Protein AF-A0A6H1ZF20-F1 (afdb_monomer_lite)

pLDDT: mean 79.73, std 20.28, range [33.59, 98.5]

Organism: NCBI:txid1070528

Sequence (292 aa):
MIADDILDLEKLKPWLDKNGKFNGCERGLSILAKTTKSGNTQMRVGDAIDDYGIAPEWIYPNPDPNRNATWEEYHSISQAKLNEVKDWGKKWLEYFSTRYERLPDSKAETLEYHLRQAPLWWATACCPGWGYSQIIPACSQPPVHATTGYGERAKEYRNDLDHYQPFEKKLAWNYPIYYPYKIVVYPNQSILKKKLIKEKNMLQRKEGTDEVFLTLGEKLYWIKDQEDFNLLKQSQPIQGVQWENVNKVAEIEGFYDGRIIGKPDFKISELLTMIFAKMAGKLMGIKEREIK

Foldseek 3Di:
DVCPVQDPCVLVVLQADPVRDGAFQPLLLCVQLVADPQGHDPVSSLVSCQVQNTAHCVLPHDPDPVDDDDPCRSNDDDPVSSVVRSVRRVSRVQWKHKDKDWFPDDDLVSCQVVLVPAKKKWFFDCAPCNAPDQEGEADDDDGRAIWIFNHADPQAWTWIAHPDPVRTYTYGSPHDIHGIMDMDMDTDVVSVQVVQQVVQQAWEDAPPDPWIWGGGRQEIETAPDDPDPVVVQVPDDDPPHHPVRYHYDNDDDHDHPPDHDDPPPDPVVVVVVVVVVVVVCVVVVDDDDDDD

Radius of gyration: 27.37 Å; chains: 1; bounding box: 59×43×75 Å

Secondary structure (DSSP, 8-state):
--HHHHS-GGGGGGGB-TTS-B-B-HHHHHHHTT-BTTB--HHHHHHHHHHH---BGGGS--S-TTS---HHHHH---HHHHHHHHHHHHHHHHHEEEEEEE-S---HHHHHHHHTTS-EEEEE---TTTTT-SSBPP-SPPP-EEEEEEEEETTTEEEEE-SSSSSEEEEETT--EEEEEEEEEEE-HHHHHHHHHHHHSEEEEETTS--EEEEETTEEEEE---S-HHHHHHS--STT--GGGPEEESS--S-EEEEEE-S----HHHHHHHHHHHHHHHHTT-------

Structure (mmCIF, N/CA/C/O backbone):
data_AF-A0A6H1ZF20-F1
#
_entry.id   AF-A0A6H1ZF20-F1
#
loop_
_atom_site.group_PDB
_atom_site.id
_atom_site.type_symbol
_atom_site.label_atom_id
_atom_site.label_alt_id
_atom_site.label_comp_id
_atom_site.label_asym_id
_atom_site.label_entity_id
_atom_site.label_seq_id
_atom_site.pdbx_PDB_ins_code
_atom_site.Cartn_x
_atom_site.Cartn_y
_atom_site.Cartn_z
_atom_site.occupancy
_atom_site.B_iso_or_equiv
_atom_site.auth_seq_id
_atom_site.auth_comp_id
_atom_site.auth_asym_id
_atom_site.auth_atom_id
_atom_site.pdbx_PDB_model_num
ATOM 1 N N . MET A 1 1 ? -18.781 -7.705 4.542 1.00 39.84 1 MET A N 1
ATOM 2 C CA . MET A 1 1 ? -19.968 -7.393 5.364 1.00 39.84 1 MET A CA 1
ATOM 3 C C . MET A 1 1 ? -19.687 -7.260 6.871 1.00 39.84 1 MET A C 1
ATOM 5 O O . MET A 1 1 ? -20.621 -7.005 7.601 1.00 39.84 1 MET A O 1
ATOM 9 N N . ILE A 1 2 ? -18.435 -7.387 7.352 1.00 40.50 2 ILE A N 1
ATOM 10 C CA . ILE A 1 2 ? -18.037 -7.017 8.736 1.00 40.50 2 ILE A CA 1
ATOM 11 C C . ILE A 1 2 ? -17.329 -5.641 8.762 1.00 40.50 2 ILE A C 1
ATOM 13 O O . ILE A 1 2 ? -17.195 -5.018 9.806 1.00 40.50 2 ILE A O 1
ATOM 17 N N . ALA A 1 3 ? -16.872 -5.145 7.606 1.00 48.06 3 ALA A N 1
ATOM 18 C CA . ALA A 1 3 ? -16.094 -3.912 7.515 1.00 48.06 3 ALA A CA 1
ATOM 19 C C . ALA A 1 3 ? -16.945 -2.642 7.674 1.00 48.06 3 ALA A C 1
ATOM 21 O O . ALA A 1 3 ? -16.510 -1.749 8.390 1.00 48.06 3 ALA A O 1
ATOM 22 N N . ASP A 1 4 ? -18.140 -2.580 7.078 1.00 48.97 4 ASP A N 1
ATOM 23 C CA . ASP A 1 4 ? -18.944 -1.345 7.034 1.00 48.97 4 ASP A CA 1
ATOM 24 C C . ASP A 1 4 ? -19.491 -0.947 8.410 1.00 48.97 4 ASP A C 1
ATOM 26 O O . ASP A 1 4 ? -19.496 0.228 8.763 1.00 48.97 4 ASP A O 1
ATOM 30 N N . ASP A 1 5 ? -19.853 -1.931 9.237 1.00 53.66 5 ASP A N 1
ATOM 31 C CA . ASP A 1 5 ? -20.295 -1.666 10.607 1.00 53.66 5 ASP A CA 1
ATOM 32 C C . ASP A 1 5 ? -19.132 -1.330 11.537 1.00 53.66 5 ASP A C 1
ATOM 34 O O . ASP A 1 5 ? -19.345 -0.744 12.588 1.00 53.66 5 ASP A O 1
ATOM 38 N N . ILE A 1 6 ? -17.891 -1.684 11.202 1.00 58.59 6 ILE A N 1
ATOM 39 C CA . ILE A 1 6 ? -16.736 -1.525 12.095 1.00 58.59 6 ILE A CA 1
ATOM 40 C C . ILE A 1 6 ? -15.929 -0.270 11.764 1.00 58.59 6 ILE A C 1
ATOM 42 O O . ILE A 1 6 ? -15.506 0.454 12.673 1.00 58.59 6 ILE A O 1
ATOM 46 N N . LEU A 1 7 ? -15.708 -0.022 10.478 1.00 66.00 7 LEU A N 1
ATOM 47 C CA . LEU A 1 7 ? -15.018 1.147 9.971 1.00 66.00 7 LEU A CA 1
ATOM 48 C C . LEU A 1 7 ? -16.056 2.214 9.675 1.00 66.00 7 LEU A C 1
ATOM 50 O O . LEU A 1 7 ? -16.827 2.107 8.733 1.00 66.00 7 LEU A O 1
ATOM 54 N N . ASP A 1 8 ? -16.033 3.268 10.479 1.00 73.81 8 ASP A N 1
ATOM 55 C CA . ASP A 1 8 ? -16.751 4.494 10.169 1.00 73.81 8 ASP A CA 1
ATOM 56 C C . ASP A 1 8 ? -16.185 5.075 8.860 1.00 73.81 8 ASP A C 1
ATOM 58 O O . ASP A 1 8 ? -15.159 5.760 8.868 1.00 73.81 8 ASP A O 1
ATOM 62 N N . LEU A 1 9 ? -16.809 4.727 7.727 1.00 74.50 9 LEU A N 1
ATOM 63 C CA . LEU A 1 9 ? -16.369 5.104 6.379 1.00 74.50 9 LEU A CA 1
ATOM 64 C C . LEU A 1 9 ? -16.304 6.629 6.203 1.00 74.50 9 LEU A C 1
ATOM 66 O O . LEU A 1 9 ? -15.537 7.122 5.377 1.00 74.50 9 LEU A O 1
ATOM 70 N N . GLU A 1 10 ? -17.022 7.399 7.025 1.00 83.06 10 GLU A N 1
ATOM 71 C CA . GLU A 1 10 ? -16.896 8.858 7.070 1.00 83.06 10 GLU A CA 1
ATOM 72 C C . GLU A 1 10 ? -15.474 9.294 7.432 1.00 83.06 10 GLU A C 1
ATOM 74 O O . GLU A 1 10 ? -14.954 10.266 6.884 1.00 83.06 10 GLU A O 1
ATOM 79 N N . LYS A 1 11 ? -14.793 8.537 8.298 1.00 85.06 11 LYS A N 1
ATOM 80 C CA . LYS A 1 11 ? -13.404 8.812 8.687 1.00 85.06 11 LYS A CA 1
ATOM 81 C C . LYS A 1 11 ? -12.412 8.507 7.574 1.00 85.06 11 LYS A C 1
ATOM 83 O O . LYS A 1 11 ? -11.300 9.027 7.609 1.00 85.06 11 LYS A O 1
ATOM 88 N N . LEU A 1 12 ? -12.813 7.705 6.587 1.00 88.00 12 LEU A N 1
ATOM 89 C CA . LEU A 1 12 ? -12.025 7.433 5.390 1.00 88.00 12 LEU A CA 1
ATOM 90 C C . LEU A 1 12 ? -12.164 8.505 4.315 1.00 88.00 12 LEU A C 1
ATOM 92 O O . LEU A 1 12 ? -11.294 8.563 3.450 1.00 88.00 12 LEU A O 1
ATOM 96 N N . LYS A 1 13 ? -13.179 9.380 4.377 1.00 93.06 13 LYS A N 1
ATOM 97 C CA . LYS A 1 13 ? -13.406 10.434 3.370 1.00 93.06 13 LYS A CA 1
ATOM 98 C C . LYS A 1 13 ? -12.154 11.217 2.968 1.00 93.06 13 LYS A C 1
ATOM 100 O O . LYS A 1 13 ? -12.011 11.463 1.775 1.00 93.06 13 LYS A O 1
ATOM 105 N N . PRO A 1 14 ? -11.225 11.575 3.879 1.00 95.56 14 PRO A N 1
ATOM 106 C CA . PRO A 1 14 ? -10.010 12.272 3.476 1.00 95.56 14 PRO A CA 1
ATOM 107 C C . PRO A 1 14 ? -9.151 11.495 2.470 1.00 95.56 14 PRO A C 1
ATOM 109 O O . PRO A 1 14 ? -8.460 12.134 1.691 1.00 95.56 14 PRO A O 1
ATOM 112 N N . TRP A 1 15 ? -9.194 10.160 2.465 1.00 95.38 15 TRP A N 1
ATOM 113 C CA . TRP A 1 15 ? -8.438 9.282 1.560 1.00 95.38 15 TRP A CA 1
ATOM 114 C C . TRP A 1 15 ? -9.211 8.862 0.315 1.00 95.38 15 TRP A C 1
ATOM 116 O O . TRP A 1 15 ? -8.713 8.030 -0.438 1.00 95.38 15 TRP A O 1
ATOM 126 N N . LEU A 1 16 ? -10.418 9.379 0.097 1.00 94.00 16 LEU A N 1
ATOM 127 C CA . LEU A 1 16 ? -11.207 9.047 -1.081 1.00 94.00 16 LEU A CA 1
ATOM 128 C C . LEU A 1 16 ? -11.113 10.169 -2.120 1.00 94.00 16 LEU A C 1
ATOM 130 O O . LEU A 1 16 ? -11.142 11.354 -1.788 1.00 94.00 16 LEU A O 1
ATOM 134 N N . ASP A 1 17 ? -11.004 9.795 -3.391 1.00 92.56 17 ASP A N 1
ATOM 135 C CA . ASP A 1 17 ? -11.145 10.713 -4.511 1.00 92.56 17 ASP A CA 1
ATOM 136 C C . ASP A 1 17 ? -12.618 11.119 -4.714 1.00 92.56 17 ASP A C 1
ATOM 138 O O . ASP A 1 17 ? -13.539 10.650 -4.040 1.00 92.56 17 ASP A O 1
ATOM 142 N N . LYS A 1 18 ? -12.864 11.981 -5.706 1.00 92.25 18 LYS A N 1
ATOM 143 C CA . LYS A 1 18 ? -14.218 12.428 -6.076 1.00 92.25 18 LYS A CA 1
ATOM 144 C C . LYS A 1 18 ? -15.171 11.297 -6.498 1.00 92.25 18 LYS A C 1
ATOM 146 O O . LYS A 1 18 ? -16.370 11.534 -6.598 1.00 92.25 18 LYS A O 1
ATOM 151 N N . ASN A 1 19 ? -14.650 10.102 -6.776 1.00 92.81 19 ASN A N 1
ATOM 152 C CA . ASN A 1 19 ? -15.409 8.917 -7.167 1.00 92.81 19 ASN A CA 1
ATOM 153 C C . ASN A 1 19 ? -15.560 7.916 -6.007 1.00 92.81 19 ASN A C 1
ATOM 155 O O . ASN A 1 19 ? -16.022 6.798 -6.231 1.00 92.81 19 ASN A O 1
ATOM 159 N N . GLY A 1 20 ? -15.141 8.277 -4.789 1.00 91.12 20 GLY A N 1
ATOM 160 C CA . GLY A 1 20 ? -15.177 7.386 -3.631 1.00 91.12 20 GLY A CA 1
ATOM 161 C C . GLY A 1 20 ? -14.107 6.289 -3.654 1.00 91.12 20 GLY A C 1
ATOM 162 O O . GLY A 1 20 ? -14.228 5.315 -2.915 1.00 91.12 20 GLY A O 1
ATOM 163 N N . LYS A 1 21 ? -13.075 6.408 -4.498 1.00 90.81 21 LYS A N 1
ATOM 164 C CA . LYS A 1 21 ? -11.966 5.448 -4.578 1.00 90.81 21 LYS A CA 1
ATOM 165 C C . LYS A 1 21 ? -10.806 5.892 -3.702 1.00 90.81 21 LYS A C 1
ATOM 167 O O . LYS A 1 21 ? -10.518 7.079 -3.618 1.00 90.81 21 LYS A O 1
ATOM 172 N N . PHE A 1 22 ? -10.114 4.940 -3.086 1.00 92.06 22 PHE A N 1
ATOM 173 C CA . PHE A 1 22 ? -8.921 5.234 -2.296 1.00 92.06 22 PHE A CA 1
ATOM 174 C C . PHE A 1 22 ? -7.848 5.949 -3.133 1.00 92.06 22 PHE A C 1
ATOM 176 O O . PHE A 1 22 ? -7.548 5.521 -4.246 1.00 92.06 22 PHE A O 1
ATOM 183 N N . ASN A 1 23 ? -7.272 7.018 -2.582 1.00 94.31 23 ASN A N 1
ATOM 184 C CA . ASN A 1 23 ? -6.259 7.846 -3.222 1.00 94.31 23 ASN A CA 1
ATOM 185 C C . ASN A 1 23 ? -5.236 8.353 -2.186 1.00 94.31 23 ASN A C 1
ATOM 187 O O . ASN A 1 23 ? -5.443 9.362 -1.500 1.00 94.31 23 ASN A O 1
ATOM 191 N N . GLY A 1 24 ? -4.148 7.599 -2.034 1.00 95.88 24 GLY A N 1
ATOM 192 C CA . GLY A 1 24 ? -3.058 7.891 -1.104 1.00 95.88 24 GLY A CA 1
ATOM 193 C C . GLY A 1 24 ? -1.946 8.735 -1.733 1.00 95.88 24 GLY A C 1
ATOM 194 O O . GLY A 1 24 ? -1.723 8.683 -2.932 1.00 95.88 24 GLY A O 1
ATOM 195 N N . CYS A 1 25 ? -1.225 9.479 -0.897 1.00 96.69 25 CYS A N 1
ATOM 196 C CA . CYS A 1 25 ? -0.133 10.369 -1.279 1.00 96.69 25 CYS A CA 1
ATOM 197 C C . CYS A 1 25 ? 1.145 9.598 -1.625 1.00 96.69 25 CYS A C 1
ATOM 199 O O . CYS A 1 25 ? 1.992 9.338 -0.760 1.00 96.69 25 CYS A O 1
ATOM 201 N N . GLU A 1 26 ? 1.309 9.270 -2.904 1.00 94.38 26 GLU A N 1
ATOM 202 C CA . GLU A 1 26 ? 2.476 8.532 -3.402 1.00 94.38 26 GLU A CA 1
ATOM 203 C C . GLU A 1 26 ? 3.773 9.335 -3.250 1.00 94.38 26 GLU A C 1
ATOM 205 O O . GLU A 1 26 ? 4.813 8.790 -2.874 1.00 94.38 26 GLU A O 1
ATOM 210 N N . ARG A 1 27 ? 3.725 10.655 -3.470 1.00 95.38 27 ARG A N 1
ATOM 211 C CA . ARG A 1 27 ? 4.886 11.550 -3.321 1.00 95.38 27 ARG A CA 1
ATOM 212 C C . ARG A 1 27 ? 5.424 11.571 -1.902 1.00 95.38 27 ARG A C 1
ATOM 214 O O . ARG A 1 27 ? 6.622 11.394 -1.678 1.00 95.38 27 ARG A O 1
ATOM 221 N N . GLY A 1 28 ? 4.525 11.801 -0.947 1.00 97.25 28 GLY A N 1
ATOM 222 C CA . GLY A 1 28 ? 4.855 11.829 0.470 1.00 97.25 28 GLY A CA 1
ATOM 223 C C . GLY A 1 28 ? 5.474 10.505 0.899 1.00 97.25 28 GLY A C 1
ATOM 224 O O . GLY A 1 28 ? 6.532 10.496 1.530 1.00 97.25 28 GLY A O 1
ATOM 225 N N . LEU A 1 29 ? 4.871 9.392 0.471 1.00 97.19 29 LEU A N 1
ATOM 226 C CA . LEU A 1 29 ? 5.385 8.061 0.763 1.00 97.19 29 LEU A CA 1
ATOM 227 C C . LEU A 1 29 ? 6.752 7.798 0.113 1.00 97.19 29 LEU A C 1
ATOM 229 O O . LEU A 1 29 ? 7.639 7.281 0.785 1.00 97.19 29 LEU A O 1
ATOM 233 N N . SER A 1 30 ? 6.968 8.204 -1.142 1.00 96.75 30 SER A N 1
ATOM 234 C CA . SER A 1 30 ? 8.262 8.071 -1.832 1.00 96.75 30 SER A CA 1
ATOM 235 C C . SER A 1 30 ? 9.394 8.774 -1.072 1.00 96.75 30 SER A C 1
ATOM 237 O O . SER A 1 30 ? 10.475 8.211 -0.880 1.00 96.75 30 SER A O 1
ATOM 239 N N . ILE A 1 31 ? 9.131 9.986 -0.572 1.00 97.50 31 ILE A N 1
ATOM 240 C CA . ILE A 1 31 ? 10.092 10.757 0.227 1.00 97.50 31 ILE A CA 1
ATOM 241 C C . ILE A 1 31 ? 10.352 10.072 1.576 1.00 97.50 31 ILE A C 1
ATOM 243 O O . ILE A 1 31 ? 11.507 9.922 1.978 1.00 97.50 31 ILE A O 1
ATOM 247 N N . LEU A 1 32 ? 9.300 9.624 2.269 1.00 98.12 32 LEU A N 1
ATOM 248 C CA . LEU A 1 32 ? 9.412 8.930 3.559 1.00 98.12 32 LEU A CA 1
ATOM 249 C C . LEU A 1 32 ? 10.154 7.592 3.443 1.00 98.12 32 LEU A C 1
ATOM 251 O O . LEU A 1 32 ? 10.970 7.267 4.306 1.00 98.12 32 LEU A O 1
ATOM 255 N N . ALA A 1 33 ? 9.940 6.868 2.344 1.00 97.62 33 ALA A N 1
ATOM 256 C CA . ALA A 1 33 ? 10.651 5.640 2.002 1.00 97.62 33 ALA A CA 1
ATOM 257 C C . ALA A 1 33 ? 12.110 5.880 1.577 1.00 97.62 33 ALA A C 1
ATOM 259 O O . ALA A 1 33 ? 12.862 4.916 1.421 1.00 97.62 33 ALA A O 1
ATOM 260 N N . LYS A 1 34 ? 12.533 7.145 1.425 1.00 97.31 34 LYS A N 1
ATOM 261 C CA . LYS A 1 34 ? 13.874 7.558 0.976 1.00 97.31 34 LYS A CA 1
ATOM 262 C C . LYS A 1 34 ? 14.210 7.070 -0.435 1.00 97.31 34 LYS A C 1
ATOM 264 O O . LYS A 1 34 ? 15.342 6.670 -0.706 1.00 97.31 34 LYS A O 1
ATOM 269 N N . THR A 1 35 ? 13.228 7.094 -1.331 1.00 96.81 35 THR A N 1
ATOM 270 C CA . THR A 1 35 ? 13.435 6.752 -2.741 1.00 96.81 35 THR A CA 1
ATOM 271 C C . THR A 1 35 ? 14.444 7.703 -3.383 1.00 96.81 35 THR A C 1
ATOM 273 O O . THR A 1 35 ? 14.441 8.909 -3.133 1.00 96.81 35 THR A O 1
ATOM 276 N N . THR A 1 36 ? 15.327 7.153 -4.215 1.00 96.19 36 THR A N 1
ATOM 277 C CA . THR A 1 36 ? 16.378 7.903 -4.920 1.00 96.19 36 THR A CA 1
ATOM 278 C C . THR A 1 36 ? 16.155 7.863 -6.431 1.00 96.19 36 THR A C 1
ATOM 280 O O . THR A 1 36 ? 15.310 7.104 -6.906 1.00 96.19 36 THR A O 1
ATOM 283 N N . LYS A 1 37 ? 16.939 8.626 -7.209 1.00 94.88 37 LYS A N 1
ATOM 284 C CA . LYS A 1 37 ? 16.909 8.556 -8.686 1.00 94.88 37 LYS A CA 1
ATOM 285 C C . LYS A 1 37 ? 17.170 7.143 -9.222 1.00 94.88 37 LYS A C 1
ATOM 287 O O . LYS A 1 37 ? 16.725 6.822 -10.316 1.00 94.88 37 LYS A O 1
ATOM 292 N N . SER A 1 38 ? 17.859 6.306 -8.447 1.00 93.88 38 SER A N 1
ATOM 293 C CA . SER A 1 38 ? 18.124 4.898 -8.767 1.00 93.88 38 SER A CA 1
ATOM 294 C C . SER A 1 38 ? 17.006 3.950 -8.311 1.00 93.88 38 SER A C 1
ATOM 296 O O . SER A 1 38 ? 17.178 2.735 -8.357 1.00 93.88 38 SER A O 1
ATOM 298 N N . GLY A 1 39 ? 15.879 4.483 -7.836 1.00 92.62 39 GLY A N 1
ATOM 299 C CA . GLY A 1 39 ? 14.755 3.718 -7.313 1.00 92.62 39 GLY A CA 1
ATOM 300 C C . GLY A 1 39 ? 14.870 3.405 -5.820 1.00 92.62 39 GLY A C 1
ATOM 301 O O . GLY A 1 39 ? 15.583 4.074 -5.060 1.00 92.62 39 GLY A O 1
ATOM 302 N N . ASN A 1 40 ? 14.095 2.404 -5.402 1.00 94.62 40 ASN A N 1
ATOM 303 C CA . ASN A 1 40 ? 14.018 1.901 -4.035 1.00 94.62 40 ASN A CA 1
ATOM 304 C C . ASN A 1 40 ? 13.569 0.430 -4.034 1.00 94.62 40 ASN A C 1
ATOM 306 O O . ASN A 1 40 ? 13.157 -0.097 -5.067 1.00 94.62 40 ASN A O 1
ATOM 310 N N . THR A 1 41 ? 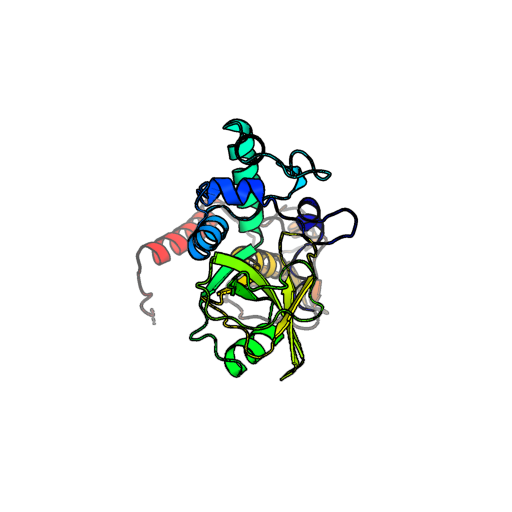13.624 -0.237 -2.882 1.00 93.81 41 THR A N 1
ATOM 311 C CA . THR A 1 41 ? 13.098 -1.601 -2.746 1.00 93.81 41 THR A CA 1
ATOM 312 C C . THR A 1 41 ? 11.644 -1.593 -2.294 1.00 93.81 41 THR A C 1
ATOM 314 O O . THR A 1 41 ? 11.200 -0.696 -1.575 1.00 93.81 41 THR A O 1
ATOM 317 N N . GLN A 1 42 ? 10.911 -2.646 -2.656 1.00 93.50 42 GLN A N 1
ATOM 318 C CA . GLN A 1 42 ? 9.520 -2.807 -2.235 1.00 93.50 42 GLN A CA 1
ATOM 319 C C . GLN A 1 42 ? 9.383 -2.859 -0.707 1.00 93.50 42 GLN A C 1
ATOM 321 O O . GLN A 1 42 ? 8.480 -2.260 -0.128 1.00 93.50 42 GLN A O 1
ATOM 326 N N . MET A 1 43 ? 10.350 -3.490 -0.036 1.00 93.25 43 MET A N 1
ATOM 327 C CA . MET A 1 43 ? 10.407 -3.541 1.426 1.00 93.25 43 MET A CA 1
ATOM 328 C C . MET A 1 43 ? 10.488 -2.153 2.058 1.00 93.25 43 MET A C 1
ATOM 330 O O . MET A 1 43 ? 9.759 -1.889 3.000 1.00 93.25 43 MET A O 1
ATOM 334 N N . ARG A 1 44 ? 11.310 -1.239 1.523 1.00 95.44 44 ARG A N 1
ATOM 335 C CA . ARG A 1 44 ? 11.456 0.113 2.090 1.00 95.44 44 ARG A CA 1
ATOM 336 C C . ARG A 1 44 ? 10.168 0.925 2.028 1.00 95.44 44 ARG A C 1
ATOM 338 O O . ARG A 1 44 ? 9.904 1.711 2.931 1.00 95.44 44 ARG A O 1
ATOM 345 N N . VAL A 1 45 ? 9.377 0.736 0.976 1.00 94.75 45 VAL A N 1
ATOM 346 C CA . VAL A 1 45 ? 8.052 1.357 0.867 1.00 94.75 45 VAL A CA 1
ATOM 347 C C . VAL A 1 45 ? 7.083 0.712 1.854 1.00 94.75 45 VAL A C 1
ATOM 349 O O . VAL A 1 45 ? 6.370 1.431 2.543 1.00 94.75 45 VAL A O 1
ATOM 352 N N . GLY A 1 46 ? 7.101 -0.619 1.979 1.00 94.19 46 GLY A N 1
ATOM 353 C CA . GLY A 1 46 ? 6.324 -1.338 2.991 1.00 94.19 46 GLY A CA 1
ATOM 354 C C . GLY A 1 46 ? 6.637 -0.879 4.420 1.00 94.19 46 GLY A C 1
ATOM 355 O O . GLY A 1 46 ? 5.714 -0.583 5.174 1.00 94.19 46 GLY A O 1
ATOM 356 N N . ASP A 1 47 ? 7.922 -0.744 4.757 1.00 95.69 47 ASP A N 1
ATOM 357 C CA . ASP A 1 47 ? 8.400 -0.229 6.045 1.00 95.69 47 ASP A CA 1
ATOM 358 C C . ASP A 1 47 ? 7.918 1.205 6.279 1.00 95.69 47 ASP A C 1
ATOM 360 O O . ASP A 1 47 ? 7.402 1.520 7.343 1.00 95.69 47 ASP A O 1
ATOM 364 N N . ALA A 1 48 ? 8.013 2.076 5.269 1.00 97.06 48 ALA A N 1
ATOM 365 C CA . ALA A 1 48 ? 7.531 3.448 5.388 1.00 97.06 48 ALA A CA 1
ATOM 366 C C . ALA A 1 48 ? 6.013 3.522 5.617 1.00 97.06 48 ALA A C 1
ATOM 368 O O . ALA A 1 48 ? 5.558 4.384 6.367 1.00 97.06 48 ALA A O 1
ATOM 369 N N . ILE A 1 49 ? 5.230 2.622 5.009 1.00 96.44 49 ILE A N 1
ATOM 370 C CA . ILE A 1 49 ? 3.790 2.524 5.277 1.00 96.44 49 ILE A CA 1
ATOM 371 C C . ILE A 1 49 ? 3.533 2.054 6.717 1.00 96.44 49 ILE A C 1
ATOM 373 O O . ILE A 1 49 ? 2.616 2.572 7.349 1.00 96.44 49 ILE A O 1
ATOM 377 N N . ASP A 1 50 ? 4.296 1.092 7.244 1.00 94.56 50 ASP A N 1
ATOM 378 C CA . ASP A 1 50 ? 4.126 0.621 8.630 1.00 94.56 50 ASP A CA 1
ATOM 379 C C . ASP A 1 50 ? 4.530 1.702 9.652 1.00 94.56 50 ASP A C 1
ATOM 381 O O . ASP A 1 50 ? 3.794 1.961 10.603 1.00 94.56 50 ASP A O 1
ATOM 385 N N . ASP A 1 51 ? 5.644 2.400 9.408 1.00 96.19 51 ASP A N 1
ATOM 386 C CA . ASP A 1 51 ? 6.189 3.430 10.302 1.00 96.19 51 ASP A CA 1
ATOM 387 C C . ASP A 1 51 ? 5.381 4.735 10.286 1.00 96.19 51 ASP A C 1
ATOM 389 O O . ASP A 1 51 ? 5.217 5.396 11.319 1.00 96.19 51 ASP A O 1
ATOM 393 N N . TYR A 1 52 ? 4.918 5.155 9.105 1.00 97.69 52 TYR A N 1
ATOM 394 C CA . TYR A 1 52 ? 4.331 6.481 8.909 1.00 97.69 52 TYR A CA 1
ATOM 395 C C . TYR A 1 52 ? 2.878 6.460 8.459 1.00 97.69 52 TYR A C 1
ATOM 397 O O . TYR A 1 52 ? 2.241 7.504 8.540 1.00 97.69 52 TYR A O 1
ATOM 405 N N . GLY A 1 53 ? 2.343 5.326 8.010 1.00 96.75 53 GLY A N 1
ATOM 406 C CA . GLY A 1 53 ? 1.014 5.234 7.414 1.00 96.75 53 GLY A CA 1
ATOM 407 C C . GLY A 1 53 ? 0.937 5.831 6.011 1.00 96.75 53 GLY A C 1
ATOM 408 O O . GLY A 1 53 ? 1.944 6.120 5.366 1.00 96.75 53 GLY A O 1
ATOM 409 N N . ILE A 1 54 ? -0.292 6.016 5.530 1.00 97.31 54 ILE A N 1
ATOM 410 C CA . ILE A 1 54 ? -0.566 6.591 4.211 1.00 97.31 54 ILE A CA 1
ATOM 411 C C . ILE A 1 54 ? -1.279 7.922 4.420 1.00 97.31 54 ILE A C 1
ATOM 413 O O . ILE A 1 54 ? -2.341 7.963 5.031 1.00 97.31 54 ILE A O 1
ATOM 417 N N . ALA A 1 55 ? -0.714 9.023 3.929 1.00 98.06 55 ALA A N 1
ATOM 418 C CA . ALA A 1 55 ? -1.417 10.305 3.872 1.00 98.06 55 ALA A CA 1
ATOM 419 C C . ALA A 1 55 ? -2.366 10.332 2.660 1.00 98.06 55 ALA A C 1
ATOM 421 O O . ALA A 1 55 ? -2.119 9.607 1.700 1.00 98.06 55 ALA A O 1
ATOM 422 N N . PRO A 1 56 ? -3.430 11.144 2.652 1.00 97.62 56 PRO A N 1
ATOM 423 C CA . PRO A 1 56 ? -4.273 11.285 1.471 1.00 97.62 56 PRO A CA 1
ATOM 424 C C . PRO A 1 56 ? -3.603 12.147 0.389 1.00 97.62 56 PRO A C 1
ATOM 426 O O . PRO A 1 56 ? -2.870 13.085 0.710 1.00 97.62 56 PRO A O 1
ATOM 429 N N . GLU A 1 57 ? -3.867 11.853 -0.889 1.00 96.56 57 GLU A N 1
ATOM 430 C CA . GLU A 1 57 ? -3.188 12.482 -2.044 1.00 96.56 57 GLU A CA 1
ATOM 431 C C . GLU A 1 57 ? -3.268 14.018 -2.037 1.00 96.56 57 GLU A C 1
ATOM 433 O O . GLU A 1 57 ? -2.280 14.696 -2.310 1.00 96.56 57 GLU A O 1
ATOM 438 N N . TRP A 1 58 ? -4.402 14.601 -1.633 1.00 96.12 58 TRP A N 1
ATOM 439 C CA . TRP A 1 58 ? -4.598 16.059 -1.640 1.00 96.12 58 TRP A CA 1
ATOM 440 C C . TRP A 1 58 ? -3.654 16.835 -0.705 1.00 96.12 58 TRP A C 1
ATOM 442 O O . TRP A 1 58 ? -3.507 18.047 -0.865 1.00 96.12 58 TRP A O 1
ATOM 452 N N . ILE A 1 59 ? -2.994 16.175 0.254 1.00 97.44 59 ILE A N 1
ATOM 453 C CA . ILE A 1 59 ? -2.029 16.835 1.147 1.00 97.44 59 ILE A CA 1
ATOM 454 C C . ILE A 1 59 ? -0.799 17.311 0.388 1.00 97.44 59 ILE A C 1
ATOM 456 O O . ILE A 1 59 ? -0.274 18.397 0.665 1.00 97.44 59 ILE A O 1
ATOM 460 N N . TYR A 1 60 ? -0.331 16.486 -0.546 1.00 96.56 60 TYR A N 1
ATOM 461 C CA . TYR A 1 60 ? 0.865 16.745 -1.330 1.00 96.56 60 TYR A CA 1
ATOM 462 C C . TYR A 1 60 ? 0.749 16.059 -2.699 1.00 96.56 60 TYR A C 1
ATOM 464 O O . TYR A 1 60 ? 1.438 15.069 -2.953 1.00 96.56 60 TYR A O 1
ATOM 472 N N . PRO A 1 61 ? -0.144 16.576 -3.562 1.00 94.50 61 PRO A N 1
ATOM 473 C CA . PRO A 1 61 ? -0.524 15.908 -4.799 1.00 94.50 61 PRO A CA 1
ATOM 474 C C . PRO A 1 61 ? 0.602 15.940 -5.829 1.00 94.50 61 PRO A C 1
ATOM 476 O O . PRO A 1 61 ? 1.542 16.732 -5.696 1.00 94.50 61 PRO A O 1
ATOM 479 N N . ASN A 1 62 ? 0.496 15.141 -6.892 1.00 89.44 62 ASN A N 1
ATOM 480 C CA . ASN A 1 62 ? 1.331 15.298 -8.091 1.00 89.44 62 ASN A CA 1
ATOM 481 C C . ASN A 1 62 ? 1.389 16.785 -8.525 1.00 89.44 62 ASN A C 1
ATOM 483 O O . ASN A 1 62 ? 0.330 17.393 -8.701 1.00 89.44 62 ASN A O 1
ATOM 487 N N . PRO A 1 63 ? 2.586 17.409 -8.637 1.00 88.38 63 PRO A N 1
ATOM 488 C CA . PRO A 1 63 ? 2.681 18.855 -8.839 1.00 88.38 63 PRO A CA 1
ATOM 489 C C . PRO A 1 63 ? 2.119 19.294 -10.193 1.00 88.38 63 PRO A C 1
ATOM 491 O O . PRO A 1 63 ? 1.708 20.444 -10.330 1.00 88.38 63 PRO A O 1
ATOM 494 N N . ASP A 1 64 ? 2.073 18.387 -11.169 1.00 84.38 64 ASP A N 1
ATOM 495 C CA . ASP A 1 64 ? 1.374 18.607 -12.425 1.00 84.38 64 ASP A CA 1
ATOM 496 C C . ASP A 1 64 ? 0.789 17.277 -12.930 1.00 84.38 64 ASP A C 1
ATOM 498 O O . ASP A 1 64 ? 1.528 16.433 -13.429 1.00 84.38 64 ASP A O 1
ATOM 502 N N . PRO A 1 65 ? -0.529 17.051 -12.815 1.00 77.75 65 PRO A N 1
ATOM 503 C CA . PRO A 1 65 ? -1.147 15.809 -13.274 1.00 77.75 65 PRO A CA 1
ATOM 504 C C . PRO A 1 65 ? -1.191 15.681 -14.807 1.00 77.75 65 PRO A C 1
ATOM 506 O O . PRO A 1 65 ? -1.526 14.611 -15.310 1.00 77.75 65 PRO A O 1
ATOM 509 N N . ASN A 1 66 ? -0.879 16.747 -15.556 1.00 82.19 66 ASN A N 1
ATOM 510 C CA . ASN A 1 66 ? -0.963 16.770 -17.018 1.00 82.19 66 ASN A CA 1
ATOM 511 C C . ASN A 1 66 ? 0.393 16.560 -17.708 1.00 82.19 66 ASN A C 1
ATOM 513 O O . ASN A 1 66 ? 0.442 16.465 -18.937 1.00 82.19 66 ASN A O 1
ATOM 517 N N . ARG A 1 67 ? 1.496 16.485 -16.955 1.00 85.06 67 ARG A N 1
ATOM 518 C CA . ARG A 1 67 ? 2.827 16.170 -17.494 1.00 85.06 67 ARG A CA 1
ATOM 519 C C . ARG A 1 67 ? 3.651 15.362 -16.502 1.00 85.06 67 ARG A C 1
ATOM 521 O O . ARG A 1 67 ? 3.379 15.327 -15.311 1.00 85.06 67 ARG A O 1
ATOM 528 N N . ASN A 1 68 ? 4.749 14.797 -16.985 1.00 81.56 68 ASN A N 1
ATOM 529 C CA . ASN A 1 68 ? 5.737 14.195 -16.100 1.00 81.56 68 ASN A CA 1
ATOM 530 C C . ASN A 1 68 ? 6.466 15.304 -15.322 1.00 81.56 68 ASN A C 1
ATOM 532 O O . ASN A 1 68 ? 7.152 16.144 -15.914 1.00 81.56 68 ASN A O 1
ATOM 536 N N . ALA A 1 69 ? 6.303 15.318 -13.999 1.00 87.44 69 ALA A N 1
ATOM 537 C CA . ALA A 1 69 ? 7.103 16.150 -13.107 1.00 87.44 69 ALA A CA 1
ATOM 538 C C . ALA A 1 69 ? 8.582 15.738 -13.183 1.00 87.44 69 ALA A C 1
ATOM 540 O O . ALA A 1 69 ? 8.899 14.554 -13.334 1.00 87.44 69 ALA A O 1
ATOM 541 N N . THR A 1 70 ? 9.500 16.697 -13.057 1.00 92.38 70 THR A N 1
ATOM 542 C CA . THR A 1 70 ? 10.921 16.368 -12.890 1.00 92.38 70 THR A CA 1
ATOM 543 C C . THR A 1 70 ? 11.153 15.692 -11.540 1.00 92.38 70 THR A C 1
ATOM 545 O O . THR A 1 70 ? 10.332 15.784 -10.623 1.00 92.38 70 THR A O 1
ATOM 548 N N . TRP A 1 71 ? 12.292 15.013 -11.390 1.00 92.12 71 TRP A N 1
ATOM 549 C CA . TRP A 1 71 ? 12.660 14.394 -10.116 1.00 92.12 71 TRP A CA 1
ATOM 550 C C . TRP A 1 71 ? 12.664 15.415 -8.971 1.00 92.12 71 TRP A C 1
ATOM 552 O O . TRP A 1 71 ? 12.127 15.150 -7.893 1.00 92.12 71 TRP A O 1
ATOM 562 N N . GLU A 1 72 ? 13.268 16.575 -9.224 1.00 95.31 72 GLU A N 1
ATOM 563 C CA . GLU A 1 72 ? 13.393 17.678 -8.282 1.00 95.31 72 GLU A CA 1
ATOM 564 C C . GLU A 1 72 ? 12.019 18.241 -7.920 1.00 95.31 72 GLU A C 1
ATOM 566 O O . GLU A 1 72 ? 11.734 18.380 -6.737 1.00 95.31 72 GLU A O 1
ATOM 571 N N . GLU A 1 73 ? 11.143 18.474 -8.904 1.00 93.94 73 GLU A N 1
ATOM 572 C CA . GLU A 1 73 ? 9.762 18.908 -8.660 1.00 93.94 73 GLU A CA 1
ATOM 573 C C . GLU A 1 73 ? 8.989 17.885 -7.826 1.00 93.94 73 GLU A C 1
ATOM 575 O O . GLU A 1 73 ? 8.281 18.261 -6.895 1.00 93.94 73 GLU A O 1
ATOM 580 N N . TYR A 1 74 ? 9.129 16.591 -8.132 1.00 92.62 74 TYR A N 1
ATOM 581 C CA . TYR A 1 74 ? 8.404 15.516 -7.457 1.00 92.62 74 TYR A CA 1
ATOM 582 C C . TYR A 1 74 ? 8.854 15.338 -6.000 1.00 92.62 74 TYR A C 1
ATOM 584 O O . TYR A 1 74 ? 8.008 15.108 -5.134 1.00 92.62 74 TYR A O 1
ATOM 592 N N . HIS A 1 75 ? 10.147 15.516 -5.704 1.00 94.88 75 HIS A N 1
ATOM 593 C CA . HIS A 1 75 ? 10.721 15.322 -4.364 1.00 94.88 75 HIS A CA 1
ATOM 594 C C . HIS A 1 75 ? 10.976 16.626 -3.579 1.00 94.88 75 HIS A C 1
ATOM 596 O O . HIS A 1 75 ? 11.444 16.566 -2.440 1.00 94.88 75 HIS A O 1
ATOM 602 N N . SER A 1 76 ? 10.659 17.805 -4.127 1.00 94.56 76 SER A N 1
ATOM 603 C CA . SER A 1 76 ? 10.817 19.086 -3.423 1.00 94.56 76 SER A CA 1
ATOM 604 C C . SER A 1 76 ? 9.698 19.319 -2.403 1.00 94.56 76 SER A C 1
ATOM 606 O O . SER A 1 76 ? 8.647 19.884 -2.727 1.00 94.56 76 SER A O 1
ATOM 608 N N . ILE A 1 77 ? 9.910 18.904 -1.154 1.00 96.44 77 ILE A N 1
ATOM 609 C CA . ILE A 1 77 ? 8.967 19.114 -0.046 1.00 96.44 77 ILE A CA 1
ATOM 610 C C . ILE A 1 77 ? 9.581 20.017 1.028 1.00 96.44 77 ILE A C 1
ATOM 612 O O . ILE A 1 77 ? 10.745 19.866 1.395 1.00 96.44 77 ILE A O 1
ATOM 616 N N . SER A 1 78 ? 8.802 20.959 1.564 1.00 97.06 78 SER A N 1
ATOM 617 C CA . SER A 1 78 ? 9.221 21.711 2.752 1.00 97.06 78 SER A CA 1
ATOM 618 C C . SER A 1 78 ? 9.107 20.837 4.003 1.00 97.06 78 SER A C 1
ATOM 620 O O . SER A 1 78 ? 8.254 19.951 4.077 1.00 97.06 78 SER A O 1
ATOM 622 N N . GLN A 1 79 ? 9.913 21.109 5.034 1.00 97.56 79 GLN A N 1
ATOM 623 C CA . GLN A 1 79 ? 9.836 20.344 6.284 1.00 97.56 79 GLN A CA 1
ATOM 624 C C . GLN A 1 79 ? 8.447 20.434 6.938 1.00 97.56 79 GLN A C 1
ATOM 626 O O . GLN A 1 79 ? 7.948 19.441 7.462 1.00 97.56 79 GLN A O 1
ATOM 631 N N . ALA A 1 80 ? 7.802 21.604 6.871 1.00 98.06 80 ALA A N 1
ATOM 632 C CA . ALA A 1 80 ? 6.449 21.798 7.385 1.00 98.06 80 ALA A CA 1
ATOM 633 C C . ALA A 1 80 ? 5.432 20.902 6.658 1.00 98.06 80 ALA A C 1
ATOM 635 O O . ALA A 1 80 ? 4.647 20.213 7.305 1.00 98.06 80 ALA A O 1
ATOM 636 N N . LYS A 1 81 ? 5.497 20.842 5.322 1.00 97.81 81 LYS A N 1
ATOM 637 C CA . LYS A 1 81 ? 4.613 19.986 4.522 1.00 97.81 81 LYS A CA 1
ATOM 638 C C . LYS A 1 81 ? 4.900 18.498 4.748 1.00 97.81 81 LYS A C 1
ATOM 640 O O . LYS A 1 81 ? 3.971 17.705 4.839 1.00 97.81 81 LYS A O 1
ATOM 645 N N . LEU A 1 82 ? 6.166 18.111 4.911 1.00 98.00 82 LEU A N 1
ATOM 646 C CA . LEU A 1 82 ? 6.531 16.735 5.258 1.00 98.00 82 LEU A CA 1
ATOM 647 C C . LEU A 1 82 ? 5.988 16.323 6.637 1.00 98.00 82 LEU A C 1
ATOM 649 O O . LEU A 1 82 ? 5.563 15.183 6.811 1.00 98.00 82 LEU A O 1
ATOM 653 N N . ASN A 1 83 ? 5.987 17.233 7.613 1.00 98.31 83 ASN A N 1
ATOM 654 C CA . ASN A 1 83 ? 5.375 16.976 8.917 1.00 98.31 83 ASN A CA 1
ATOM 655 C C . ASN A 1 83 ? 3.858 16.780 8.787 1.00 98.31 83 ASN A C 1
ATOM 657 O O . ASN A 1 83 ? 3.331 15.826 9.346 1.00 98.31 83 ASN A O 1
ATOM 661 N N . GLU A 1 84 ? 3.183 17.595 7.974 1.00 98.31 84 GLU A N 1
ATOM 662 C CA . GLU A 1 84 ? 1.751 17.432 7.692 1.00 98.31 84 GLU A CA 1
ATOM 663 C C . GLU A 1 84 ? 1.436 16.067 7.048 1.00 98.31 84 GLU A C 1
ATOM 665 O O . GLU A 1 84 ? 0.503 15.386 7.474 1.00 98.31 84 GLU A O 1
ATOM 670 N N . VAL A 1 85 ? 2.250 15.618 6.081 1.00 98.44 85 VAL A N 1
ATOM 671 C CA . VAL A 1 85 ? 2.151 14.264 5.500 1.00 98.44 85 VAL A CA 1
ATOM 672 C C . VAL A 1 85 ? 2.264 13.198 6.595 1.00 98.44 85 VAL A C 1
ATOM 674 O O . VAL A 1 85 ? 1.423 12.303 6.668 1.00 98.44 85 VAL A O 1
ATOM 677 N N . LYS A 1 86 ? 3.267 13.299 7.478 1.00 98.50 86 LYS A N 1
ATOM 678 C CA . LYS A 1 86 ? 3.452 12.344 8.585 1.00 98.50 86 LYS A CA 1
ATOM 679 C C . LYS A 1 86 ? 2.274 12.345 9.556 1.00 98.50 86 LYS A C 1
ATOM 681 O O . LYS A 1 86 ? 1.891 11.284 10.035 1.00 98.50 86 LYS A O 1
ATOM 686 N N . ASP A 1 87 ? 1.701 13.504 9.856 1.00 98.31 87 ASP A N 1
ATOM 687 C CA . ASP A 1 87 ? 0.579 13.605 10.788 1.00 98.31 87 ASP A CA 1
ATOM 688 C C . ASP A 1 87 ? -0.693 12.973 10.211 1.00 98.31 87 ASP A C 1
ATOM 690 O O . ASP A 1 87 ? -1.408 12.264 10.919 1.00 98.31 87 ASP A O 1
ATOM 694 N N . TRP A 1 88 ? -0.948 13.141 8.912 1.00 98.06 88 TRP A N 1
ATOM 695 C CA . TRP A 1 88 ? -2.034 12.425 8.241 1.00 98.06 88 TRP A CA 1
ATOM 696 C C . TRP A 1 88 ? -1.784 10.925 8.135 1.00 98.06 88 TRP A C 1
ATOM 698 O O . TRP A 1 88 ? -2.701 10.141 8.373 1.00 98.06 88 TRP A O 1
ATOM 708 N N . GLY A 1 89 ? -0.553 10.511 7.850 1.00 97.50 89 GLY A N 1
ATOM 709 C CA . GLY A 1 89 ? -0.193 9.100 7.876 1.00 97.50 89 GLY A CA 1
ATOM 710 C C . GLY A 1 89 ? -0.371 8.469 9.270 1.00 97.50 89 GLY A C 1
ATOM 711 O O . GLY A 1 89 ? -0.926 7.380 9.394 1.00 97.50 89 GLY A O 1
ATOM 712 N N . LYS A 1 90 ? -0.050 9.181 10.357 1.00 96.44 90 LYS A N 1
ATOM 713 C CA . LYS A 1 90 ? -0.354 8.710 11.722 1.00 96.44 90 LYS A CA 1
ATOM 714 C C . LYS A 1 90 ? -1.852 8.544 11.962 1.00 96.44 90 LYS A C 1
ATOM 716 O O . LYS A 1 90 ? -2.246 7.542 12.549 1.00 96.44 90 LYS A O 1
ATOM 721 N N . LYS A 1 91 ? -2.688 9.467 11.468 1.00 94.94 91 LYS A N 1
ATOM 722 C CA . LYS A 1 91 ? -4.152 9.301 11.525 1.00 94.94 91 LYS A CA 1
ATOM 723 C C . LYS A 1 91 ? -4.594 8.037 10.793 1.00 94.94 91 LYS A C 1
ATOM 725 O O . LYS A 1 91 ? -5.459 7.334 11.293 1.00 94.94 91 LYS A O 1
ATOM 730 N N . TRP A 1 92 ? -3.990 7.711 9.649 1.00 94.81 92 TRP A N 1
ATOM 731 C CA . TRP A 1 92 ? -4.244 6.434 8.976 1.00 94.81 92 TRP A CA 1
ATOM 732 C C . TRP A 1 92 ? -3.931 5.239 9.886 1.00 94.81 92 TRP A C 1
ATOM 734 O O . TRP A 1 92 ? -4.762 4.340 10.009 1.00 94.81 92 TRP A O 1
ATOM 744 N N . LEU A 1 93 ? -2.788 5.257 10.580 1.00 93.50 93 LEU A N 1
ATOM 745 C CA . LEU A 1 93 ? -2.388 4.193 11.512 1.00 93.50 93 LEU A CA 1
ATOM 746 C C . LEU A 1 93 ? -3.297 4.071 12.745 1.00 93.50 93 LEU A C 1
ATOM 748 O O . LEU A 1 93 ? -3.351 3.011 13.372 1.00 93.50 93 LEU A O 1
ATOM 752 N N . GLU A 1 94 ? -4.044 5.117 13.106 1.00 91.38 94 GLU A N 1
ATOM 753 C CA . GLU A 1 94 ? -5.088 4.996 14.128 1.00 91.38 94 GLU A CA 1
ATOM 754 C C . GLU A 1 94 ? -6.185 4.030 13.666 1.00 91.38 94 GLU A C 1
ATOM 756 O O . GLU A 1 94 ? -6.655 3.221 14.466 1.00 91.38 94 GLU A O 1
ATOM 761 N N . TYR A 1 95 ? -6.550 4.071 12.381 1.00 88.94 95 TYR A N 1
ATOM 762 C CA . TYR A 1 95 ? -7.644 3.286 11.803 1.00 88.94 95 TYR A CA 1
ATOM 763 C C . TYR A 1 95 ? -7.221 1.934 11.258 1.00 88.94 95 TYR A C 1
ATOM 765 O O . TYR A 1 95 ? -7.963 0.957 11.385 1.00 88.94 95 TYR A O 1
ATOM 773 N N . PHE A 1 96 ? -6.027 1.868 10.687 1.00 91.38 96 PHE A N 1
ATOM 774 C CA . PHE A 1 96 ? -5.541 0.707 9.968 1.00 91.38 96 PHE A CA 1
ATOM 775 C C . PHE A 1 96 ? -4.183 0.272 10.479 1.00 91.38 96 PHE A C 1
ATOM 777 O O . PHE A 1 96 ? -3.399 1.033 11.036 1.00 91.38 96 PHE A O 1
ATOM 784 N N . SER A 1 97 ? -3.896 -0.994 10.260 1.00 90.88 97 SER A N 1
ATOM 785 C CA . SER A 1 97 ? -2.556 -1.534 10.333 1.00 90.88 97 SER A CA 1
ATOM 786 C C . SER A 1 97 ? -2.249 -2.171 8.990 1.00 90.88 97 SER A C 1
ATOM 788 O O . SER A 1 97 ? -3.121 -2.782 8.364 1.00 90.88 97 SER A O 1
ATOM 790 N N . THR A 1 98 ? -1.008 -2.015 8.553 1.00 90.00 98 THR A N 1
ATOM 791 C CA . THR A 1 98 ? -0.542 -2.569 7.289 1.00 90.00 98 THR A CA 1
ATOM 792 C C . THR A 1 98 ? 0.471 -3.658 7.586 1.00 90.00 98 THR A C 1
ATOM 794 O O . THR A 1 98 ? 1.351 -3.507 8.431 1.00 90.00 98 THR A O 1
ATOM 797 N N . ARG A 1 99 ? 0.362 -4.785 6.895 1.00 89.75 99 ARG A N 1
ATOM 798 C CA . ARG A 1 99 ? 1.419 -5.794 6.848 1.00 89.75 99 ARG A CA 1
ATOM 799 C C . ARG A 1 99 ? 1.723 -6.075 5.397 1.00 89.75 99 ARG A C 1
ATOM 801 O O . ARG A 1 99 ? 0.827 -6.056 4.560 1.00 89.75 99 ARG A O 1
ATOM 808 N N . TYR A 1 100 ? 2.981 -6.337 5.103 1.00 91.00 100 TYR A N 1
ATOM 809 C CA . TYR A 1 100 ? 3.373 -6.833 3.801 1.00 91.00 100 TYR A CA 1
ATOM 810 C C . TYR A 1 100 ? 3.999 -8.210 3.980 1.00 91.00 100 TYR A C 1
ATOM 812 O O . TYR A 1 100 ? 4.736 -8.455 4.934 1.00 91.00 100 TYR A O 1
ATOM 820 N N . GLU A 1 101 ? 3.681 -9.119 3.070 1.00 92.88 101 GLU A N 1
ATOM 821 C CA . GLU A 1 101 ? 4.289 -10.439 3.026 1.00 92.88 101 GLU A CA 1
ATOM 822 C C . GLU A 1 101 ? 4.937 -10.656 1.668 1.00 92.88 101 GLU A C 1
ATOM 824 O O . GLU A 1 101 ? 4.346 -10.376 0.623 1.00 92.88 101 GLU A O 1
ATOM 829 N N . ARG A 1 102 ? 6.176 -11.144 1.692 1.00 95.38 102 ARG A N 1
ATOM 830 C CA . ARG A 1 102 ? 6.823 -11.661 0.494 1.00 95.38 102 ARG A CA 1
ATOM 831 C C . ARG A 1 102 ? 6.288 -13.064 0.247 1.00 95.38 102 ARG A C 1
ATOM 833 O O . ARG A 1 102 ? 6.321 -13.895 1.153 1.00 95.38 102 ARG A O 1
ATOM 840 N N . LEU A 1 103 ? 5.837 -13.333 -0.970 1.00 96.50 103 LEU A N 1
ATOM 841 C CA . LEU A 1 103 ? 5.418 -14.676 -1.355 1.00 96.50 103 LEU A CA 1
ATOM 842 C C . LEU A 1 103 ? 6.631 -15.630 -1.383 1.00 96.50 103 LEU A C 1
ATOM 844 O O . LEU A 1 103 ? 7.761 -15.193 -1.636 1.00 96.50 103 LEU A O 1
ATOM 848 N N . PRO A 1 104 ? 6.417 -16.934 -1.127 1.00 95.69 104 PRO A N 1
ATOM 849 C CA . PRO A 1 104 ? 7.502 -17.910 -1.024 1.00 95.69 104 PRO A CA 1
ATOM 850 C C . PRO A 1 104 ? 8.233 -18.137 -2.355 1.00 95.69 104 PRO A C 1
ATOM 852 O O . PRO A 1 104 ? 9.438 -18.381 -2.361 1.00 95.69 104 PRO A O 1
ATOM 855 N N . ASP A 1 105 ? 7.521 -18.037 -3.478 1.00 96.62 105 ASP A N 1
ATOM 856 C CA . ASP A 1 105 ? 8.075 -18.093 -4.826 1.00 96.62 105 ASP A CA 1
ATOM 857 C C . ASP A 1 105 ? 7.196 -17.314 -5.824 1.00 96.62 105 ASP A C 1
ATOM 859 O O . ASP A 1 105 ? 6.157 -16.757 -5.464 1.00 96.62 105 ASP A O 1
ATOM 863 N N . SER A 1 106 ? 7.645 -17.250 -7.078 1.00 96.81 106 SER A N 1
ATOM 864 C CA . SER A 1 106 ? 6.926 -16.613 -8.190 1.00 96.81 106 SER A CA 1
ATOM 865 C C . SER A 1 106 ? 6.299 -17.631 -9.149 1.00 96.81 106 SER A C 1
ATOM 867 O O . SER A 1 106 ? 6.139 -17.339 -10.337 1.00 96.81 106 SER A O 1
ATOM 869 N N . LYS A 1 107 ? 6.021 -18.861 -8.693 1.00 96.38 107 LYS A N 1
ATOM 870 C CA . LYS A 1 107 ? 5.399 -19.873 -9.559 1.00 96.38 107 LYS A CA 1
ATOM 871 C C . LYS A 1 107 ? 3.970 -19.471 -9.894 1.00 96.38 107 LYS A C 1
ATOM 873 O O . LYS A 1 107 ? 3.312 -18.783 -9.116 1.00 96.38 107 LYS A O 1
ATOM 878 N N . ALA A 1 108 ? 3.494 -19.918 -11.052 1.00 94.56 108 ALA A N 1
ATOM 879 C CA . ALA A 1 108 ? 2.183 -19.541 -11.559 1.00 94.56 108 ALA A CA 1
ATOM 880 C C . ALA A 1 108 ? 1.062 -19.891 -10.569 1.00 94.56 108 ALA A C 1
ATOM 882 O O . ALA A 1 108 ? 0.212 -19.052 -10.311 1.00 94.56 108 ALA A O 1
ATOM 883 N N . GLU A 1 109 ? 1.117 -21.071 -9.952 1.00 95.25 109 GLU A N 1
ATOM 884 C CA . GLU A 1 109 ? 0.114 -21.545 -8.994 1.00 95.25 109 GLU A CA 1
ATOM 885 C C . GLU A 1 109 ? 0.100 -20.699 -7.711 1.00 95.25 109 GLU A C 1
ATOM 887 O O . GLU A 1 109 ? -0.964 -20.386 -7.175 1.00 95.25 109 GLU A O 1
ATOM 892 N N . THR A 1 110 ? 1.282 -20.294 -7.230 1.00 96.88 110 THR A N 1
ATOM 893 C CA . THR A 1 110 ? 1.421 -19.407 -6.068 1.00 96.88 110 THR A CA 1
ATOM 894 C C . THR A 1 110 ? 0.844 -18.029 -6.384 1.00 96.88 110 THR A C 1
ATOM 896 O O . THR A 1 110 ? 0.030 -17.506 -5.623 1.00 96.88 110 THR A O 1
ATOM 899 N N . LEU A 1 111 ? 1.226 -17.441 -7.522 1.00 97.00 111 LEU A N 1
ATOM 900 C CA . LEU A 1 111 ? 0.713 -16.139 -7.953 1.00 97.00 111 LEU A CA 1
ATOM 901 C C . LEU A 1 111 ? -0.808 -16.175 -8.142 1.00 97.00 111 LEU A C 1
ATOM 903 O O . LEU A 1 111 ? -1.495 -15.307 -7.610 1.00 97.00 111 LEU A O 1
ATOM 907 N N . GLU A 1 112 ? -1.331 -17.201 -8.815 1.00 95.19 112 GLU A N 1
ATOM 908 C CA . GLU A 1 112 ? -2.763 -17.412 -9.040 1.00 95.19 112 GLU A CA 1
ATOM 909 C C . GLU A 1 112 ? -3.538 -17.453 -7.718 1.00 95.19 112 GLU A C 1
ATOM 911 O O . GLU A 1 112 ? -4.533 -16.745 -7.540 1.00 95.19 112 GLU A O 1
ATOM 916 N N . TYR A 1 113 ? -3.070 -18.261 -6.761 1.00 95.75 113 TYR A N 1
ATOM 917 C CA . TYR A 1 113 ? -3.704 -18.389 -5.453 1.00 95.75 113 TYR A CA 1
ATOM 918 C C . TYR A 1 113 ? -3.791 -17.044 -4.721 1.00 95.75 113 TYR A C 1
ATOM 920 O O . TYR A 1 113 ? -4.835 -16.708 -4.155 1.00 95.75 113 TYR A O 1
ATOM 928 N N . HIS A 1 114 ? -2.714 -16.258 -4.749 1.00 95.88 114 HIS A N 1
ATOM 929 C CA . HIS A 1 114 ? -2.653 -14.986 -4.040 1.00 95.88 114 HIS A CA 1
ATOM 930 C C . HIS A 1 114 ? -3.372 -13.840 -4.778 1.00 95.88 114 HIS A C 1
ATOM 932 O O . HIS A 1 114 ? -3.999 -13.015 -4.112 1.00 95.88 114 HIS A O 1
ATOM 938 N N . LEU A 1 115 ? -3.375 -13.816 -6.117 1.00 94.88 115 LEU A N 1
ATOM 939 C CA . LEU A 1 115 ? -4.111 -12.823 -6.919 1.00 94.88 115 LEU A CA 1
ATOM 940 C C . LEU A 1 115 ? -5.631 -12.921 -6.738 1.00 94.88 115 LEU A C 1
ATOM 942 O O . LEU A 1 115 ? -6.335 -11.924 -6.879 1.00 94.88 115 LEU A O 1
ATOM 946 N N . ARG A 1 116 ? -6.152 -14.098 -6.363 1.00 93.31 116 ARG A N 1
ATOM 947 C CA . ARG A 1 116 ? -7.565 -14.270 -5.973 1.00 93.31 116 ARG A CA 1
ATOM 948 C C . ARG A 1 116 ? -7.917 -13.580 -4.650 1.00 93.31 116 ARG A C 1
ATOM 950 O O . ARG A 1 116 ? -9.097 -13.414 -4.357 1.00 93.31 116 ARG A O 1
ATOM 957 N N . GLN A 1 117 ? -6.921 -13.225 -3.838 1.00 92.75 117 GLN A N 1
ATOM 958 C CA . GLN A 1 117 ? -7.114 -12.592 -2.530 1.00 92.75 117 GLN A CA 1
ATOM 959 C C . GLN A 1 117 ? -6.940 -11.077 -2.605 1.00 92.75 117 GLN A C 1
ATOM 961 O O . GLN A 1 117 ? -7.719 -10.342 -2.003 1.00 92.75 117 GLN A O 1
ATOM 966 N N . ALA A 1 118 ? -5.895 -10.619 -3.297 1.00 93.31 118 ALA A N 1
ATOM 967 C CA . ALA A 1 118 ? -5.559 -9.209 -3.433 1.00 93.31 118 ALA A CA 1
ATOM 968 C C . ALA A 1 118 ? -4.603 -8.986 -4.617 1.00 93.31 118 ALA A C 1
ATOM 970 O O . ALA A 1 118 ? -3.899 -9.918 -5.017 1.00 93.31 118 ALA A O 1
ATOM 971 N N . PRO A 1 119 ? -4.505 -7.747 -5.129 1.00 95.31 119 PRO A N 1
ATOM 972 C CA . PRO A 1 119 ? -3.421 -7.366 -6.020 1.00 95.31 119 PRO A CA 1
ATOM 973 C C . PRO A 1 119 ? -2.042 -7.623 -5.393 1.00 95.31 119 PRO A C 1
ATOM 975 O O . PRO A 1 119 ? -1.854 -7.495 -4.179 1.00 95.31 119 PRO A O 1
ATOM 978 N N . LEU A 1 120 ? -1.074 -7.971 -6.235 1.00 97.19 120 LEU A N 1
ATOM 979 C CA . LEU A 1 120 ? 0.310 -8.235 -5.862 1.00 97.19 120 LEU A CA 1
ATOM 980 C C . LEU A 1 120 ? 1.216 -7.148 -6.409 1.00 97.19 120 LEU A C 1
ATOM 982 O O . LEU A 1 120 ? 1.171 -6.831 -7.591 1.00 97.19 120 LEU A O 1
ATOM 986 N N . TRP A 1 121 ? 2.093 -6.627 -5.565 1.00 96.56 121 TRP A N 1
ATOM 987 C CA . TRP A 1 121 ? 3.163 -5.752 -6.004 1.00 96.56 121 TRP A CA 1
ATOM 988 C C . TRP A 1 121 ? 4.373 -6.599 -6.384 1.00 96.56 121 TRP A C 1
ATOM 990 O O . TRP A 1 121 ? 4.918 -7.317 -5.545 1.00 96.56 121 TRP A O 1
ATOM 1000 N N . TRP A 1 122 ? 4.818 -6.534 -7.632 1.00 97.44 122 TRP A N 1
ATOM 1001 C CA . TRP A 1 122 ? 5.930 -7.345 -8.121 1.00 97.44 122 TRP A CA 1
ATOM 1002 C C . TRP A 1 122 ? 6.936 -6.524 -8.921 1.00 97.44 122 TRP A C 1
ATOM 1004 O O . TRP A 1 122 ? 6.660 -5.405 -9.348 1.00 97.44 122 TRP A O 1
ATOM 1014 N N . ALA A 1 123 ? 8.120 -7.091 -9.119 1.00 96.88 123 ALA A N 1
ATOM 1015 C CA . ALA A 1 123 ? 9.122 -6.560 -10.021 1.00 96.88 123 ALA A CA 1
ATOM 1016 C C . ALA A 1 123 ? 9.125 -7.342 -11.342 1.00 96.88 123 ALA A C 1
ATOM 1018 O O . ALA A 1 123 ? 9.032 -8.573 -11.363 1.00 96.88 123 ALA A O 1
ATOM 1019 N N . THR A 1 124 ? 9.259 -6.625 -12.450 1.00 96.19 124 THR A N 1
ATOM 1020 C CA . THR A 1 124 ? 9.235 -7.153 -13.814 1.00 96.19 124 THR A CA 1
ATOM 1021 C C . THR A 1 124 ? 10.375 -6.556 -14.638 1.00 96.19 124 THR A C 1
ATOM 1023 O O . THR A 1 124 ? 10.929 -5.495 -14.333 1.00 96.19 124 THR A O 1
ATOM 1026 N N . ALA A 1 125 ? 10.786 -7.277 -15.679 1.00 96.06 125 ALA A N 1
ATOM 1027 C CA . ALA A 1 125 ? 11.616 -6.703 -16.731 1.00 96.06 125 ALA A CA 1
ATOM 1028 C C . ALA A 1 125 ? 10.751 -5.832 -17.654 1.00 96.06 125 ALA A C 1
ATOM 1030 O O . ALA A 1 125 ? 9.583 -6.154 -17.858 1.00 96.06 125 ALA A O 1
ATOM 1031 N N . CYS A 1 126 ? 11.315 -4.794 -18.271 1.00 95.88 126 CYS A N 1
ATOM 1032 C CA . CYS A 1 126 ? 10.630 -4.012 -19.308 1.00 95.88 126 CYS A CA 1
ATOM 1033 C C . CYS A 1 126 ? 10.927 -4.588 -20.703 1.00 95.88 126 CYS A C 1
ATOM 1035 O O . CYS A 1 126 ? 11.754 -4.054 -21.442 1.00 95.88 126 CYS A O 1
ATOM 1037 N N . CYS A 1 127 ? 10.278 -5.698 -21.066 1.00 96.56 127 CYS A N 1
ATOM 1038 C CA . CYS A 1 127 ? 10.532 -6.390 -22.333 1.00 96.56 127 CYS A CA 1
ATOM 1039 C C . CYS A 1 127 ? 10.034 -5.603 -23.568 1.00 96.56 127 CYS A C 1
ATOM 1041 O O . CYS A 1 127 ? 9.139 -4.756 -23.455 1.00 96.56 127 CYS A O 1
ATOM 1043 N N . PRO A 1 128 ? 10.564 -5.888 -24.779 1.00 96.81 128 PRO A N 1
ATOM 1044 C CA . PRO A 1 128 ? 10.053 -5.305 -26.020 1.00 96.81 128 PRO A CA 1
ATOM 1045 C C . PRO A 1 128 ? 8.533 -5.464 -26.144 1.00 96.81 128 PRO A C 1
ATOM 1047 O O . PRO A 1 128 ? 7.994 -6.544 -25.916 1.00 96.81 128 PRO A O 1
ATOM 1050 N N . GLY A 1 129 ? 7.845 -4.379 -26.497 1.00 94.62 129 GLY A N 1
ATOM 1051 C CA . GLY A 1 129 ? 6.381 -4.331 -26.509 1.00 94.62 129 GLY A CA 1
ATOM 1052 C C . GLY A 1 129 ? 5.746 -3.684 -25.279 1.00 94.62 129 GLY A C 1
ATOM 1053 O O . GLY A 1 129 ? 4.534 -3.493 -25.299 1.00 94.62 129 GLY A O 1
ATOM 1054 N N . TRP A 1 130 ? 6.526 -3.290 -24.261 1.00 95.00 130 TRP A N 1
ATOM 1055 C CA . TRP A 1 130 ? 6.015 -2.721 -23.001 1.00 95.00 130 TRP A CA 1
ATOM 1056 C C . TRP A 1 130 ? 4.972 -1.605 -23.182 1.00 95.00 130 TRP A C 1
ATOM 1058 O O . TRP A 1 130 ? 3.973 -1.568 -22.473 1.00 95.00 130 TRP A O 1
ATOM 1068 N N . GLY A 1 131 ? 5.182 -0.707 -24.150 1.00 92.50 131 GLY A N 1
ATOM 1069 C CA . GLY A 1 131 ? 4.316 0.455 -24.380 1.00 92.50 131 GLY A CA 1
ATOM 1070 C C . GLY A 1 131 ? 3.242 0.297 -25.461 1.00 92.50 131 GLY A C 1
ATOM 1071 O O . GLY A 1 131 ? 2.486 1.237 -25.681 1.00 92.50 131 GLY A O 1
ATOM 1072 N N . TYR A 1 132 ? 3.197 -0.823 -26.190 1.00 91.81 132 TYR A N 1
ATOM 1073 C CA . TYR A 1 132 ? 2.383 -0.918 -27.416 1.00 91.81 132 TYR A CA 1
ATOM 1074 C C . TYR A 1 132 ? 1.840 -2.313 -27.750 1.00 91.81 132 TYR A C 1
ATOM 1076 O O . TYR A 1 132 ? 0.996 -2.435 -28.637 1.00 91.81 132 TYR A O 1
ATOM 1084 N N . SER A 1 133 ? 2.308 -3.376 -27.091 1.00 90.44 133 SER A N 1
ATOM 1085 C CA . SER A 1 133 ? 1.791 -4.723 -27.336 1.00 90.44 133 SER A CA 1
ATOM 1086 C C . SER A 1 133 ? 0.478 -4.953 -26.595 1.00 90.44 133 SER A C 1
ATOM 1088 O O . SER A 1 133 ? 0.308 -4.514 -25.461 1.00 90.44 133 SER A O 1
ATOM 1090 N N . GLN A 1 134 ? -0.430 -5.719 -27.203 1.00 93.94 134 GLN A N 1
ATOM 1091 C CA . GLN A 1 134 ? -1.641 -6.183 -26.520 1.00 93.94 134 GLN A CA 1
ATOM 1092 C C . GLN A 1 134 ? -1.333 -7.200 -25.417 1.00 93.94 134 GLN A C 1
ATOM 1094 O O . GLN A 1 134 ? -2.037 -7.228 -24.413 1.00 93.94 134 GLN A O 1
ATOM 1099 N N . ILE A 1 135 ? -0.310 -8.040 -25.623 1.00 97.75 135 ILE A N 1
ATOM 1100 C CA . ILE A 1 135 ? 0.255 -8.966 -24.635 1.00 97.75 135 ILE A CA 1
ATOM 1101 C C . ILE A 1 135 ? 1.778 -8.886 -24.762 1.00 97.75 135 ILE A C 1
ATOM 1103 O O . ILE A 1 135 ? 2.339 -9.146 -25.827 1.00 97.75 135 ILE A O 1
ATOM 1107 N N . ILE A 1 136 ? 2.456 -8.489 -23.694 1.00 98.00 136 ILE A N 1
ATOM 1108 C CA . ILE 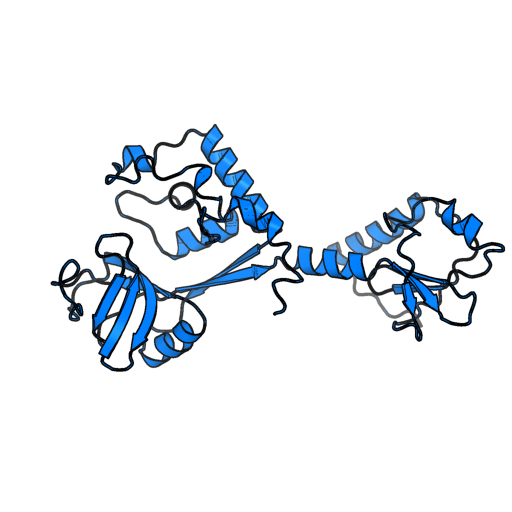A 1 136 ? 3.899 -8.262 -23.681 1.00 98.00 136 ILE A CA 1
ATOM 1109 C C . ILE A 1 136 ? 4.600 -9.626 -23.564 1.00 98.00 136 ILE A C 1
ATOM 1111 O O . ILE A 1 136 ? 4.359 -10.348 -22.590 1.00 98.00 136 ILE A O 1
ATOM 1115 N N . PRO A 1 137 ? 5.440 -10.015 -24.541 1.00 97.75 137 PRO A N 1
ATOM 1116 C CA . PRO A 1 137 ? 6.132 -11.297 -24.514 1.00 97.75 137 PRO A CA 1
ATOM 1117 C C . PRO A 1 137 ? 7.199 -11.332 -23.416 1.00 97.75 137 PRO A C 1
ATOM 1119 O O . PRO A 1 137 ? 7.846 -10.327 -23.124 1.00 97.75 137 PRO A O 1
ATOM 1122 N N . ALA A 1 138 ? 7.414 -12.514 -22.840 1.00 96.94 138 ALA A N 1
ATOM 1123 C CA . ALA A 1 138 ? 8.505 -12.745 -21.902 1.00 96.94 138 ALA A CA 1
ATOM 1124 C C . ALA A 1 138 ? 9.875 -12.527 -22.570 1.00 96.94 138 ALA A C 1
ATOM 1126 O O . ALA A 1 138 ? 10.065 -12.832 -23.749 1.00 96.94 138 ALA A O 1
ATOM 1127 N N . CYS A 1 139 ? 10.850 -12.053 -21.799 1.00 96.88 139 CYS A N 1
ATOM 1128 C CA . CYS A 1 139 ? 12.240 -11.917 -22.223 1.00 96.88 139 CYS A CA 1
ATOM 1129 C C . CYS A 1 139 ? 13.197 -12.239 -21.066 1.00 96.88 139 CYS A C 1
ATOM 1131 O O . CYS A 1 139 ? 12.774 -12.375 -19.920 1.00 96.88 139 CYS A O 1
ATOM 1133 N N . SER A 1 140 ? 14.494 -12.347 -21.363 1.00 95.94 140 SER A N 1
ATOM 1134 C CA . SER A 1 140 ? 15.530 -12.735 -20.389 1.00 95.94 140 SER A CA 1
ATOM 1135 C C . SER A 1 140 ? 16.217 -11.549 -19.696 1.00 95.94 140 SER A C 1
ATOM 1137 O O . SER A 1 140 ? 17.329 -11.690 -19.190 1.00 95.94 140 SER A O 1
ATOM 1139 N N . GLN A 1 141 ? 15.610 -10.361 -19.724 1.00 96.25 141 GLN A N 1
ATOM 1140 C CA . GLN A 1 141 ? 16.173 -9.173 -19.078 1.00 96.25 141 GLN A CA 1
ATOM 1141 C C . GLN A 1 141 ? 15.970 -9.224 -17.553 1.00 96.25 141 GLN A C 1
ATOM 1143 O O . GLN A 1 141 ? 15.010 -9.836 -17.084 1.00 96.25 141 GLN A O 1
ATOM 1148 N N . PRO A 1 142 ? 16.854 -8.588 -16.762 1.00 96.31 142 PRO A N 1
ATOM 1149 C CA . PRO A 1 142 ? 16.662 -8.487 -15.319 1.00 96.31 142 PRO A CA 1
ATOM 1150 C C . PRO A 1 142 ? 15.434 -7.624 -14.971 1.00 96.31 142 PRO A C 1
ATOM 1152 O O . PRO A 1 142 ? 15.045 -6.763 -15.767 1.00 96.31 142 PRO A O 1
ATOM 1155 N N . PRO A 1 143 ? 14.835 -7.808 -13.778 1.00 95.94 143 PRO A N 1
ATOM 1156 C CA . PRO A 1 143 ? 13.768 -6.934 -13.315 1.00 95.94 143 PRO A CA 1
ATOM 1157 C C . PRO A 1 143 ? 14.305 -5.523 -13.070 1.00 95.94 143 PRO A C 1
ATOM 1159 O O . PRO A 1 143 ? 15.270 -5.340 -12.329 1.00 95.94 143 PRO A O 1
ATOM 1162 N N . VAL A 1 144 ? 13.669 -4.532 -13.686 1.00 95.38 144 VAL A N 1
ATOM 1163 C CA . VAL A 1 144 ? 14.057 -3.112 -13.594 1.00 95.38 144 VAL A CA 1
ATOM 1164 C C . VAL A 1 144 ? 12.886 -2.208 -13.227 1.00 95.38 144 VAL A C 1
ATOM 1166 O O . VAL A 1 144 ? 13.069 -1.003 -13.082 1.00 95.38 144 VAL A O 1
ATOM 1169 N N . HIS A 1 145 ? 11.689 -2.776 -13.081 1.00 95.38 145 HIS A N 1
ATOM 1170 C CA . HIS A 1 145 ? 10.469 -2.012 -12.887 1.00 95.38 145 HIS A CA 1
ATOM 1171 C C . HIS A 1 145 ? 9.535 -2.690 -11.895 1.00 95.38 145 HIS A C 1
ATOM 1173 O O . HIS A 1 145 ? 9.519 -3.915 -11.806 1.00 95.38 145 HIS A O 1
ATOM 1179 N N . ALA A 1 146 ? 8.788 -1.900 -11.127 1.00 95.56 146 ALA A N 1
ATOM 1180 C CA . ALA A 1 146 ? 7.864 -2.397 -10.116 1.00 95.56 146 ALA A CA 1
ATOM 1181 C C . ALA A 1 146 ? 6.428 -2.018 -10.490 1.00 95.56 146 ALA A C 1
ATOM 1183 O O . ALA A 1 146 ? 6.112 -0.840 -10.665 1.00 95.56 146 ALA A O 1
ATOM 1184 N N . THR A 1 147 ? 5.561 -3.019 -10.591 1.00 96.12 147 THR A N 1
ATOM 1185 C CA . THR A 1 147 ? 4.181 -2.894 -11.077 1.00 96.12 147 THR A CA 1
ATOM 1186 C C . THR A 1 147 ? 3.229 -3.746 -10.242 1.00 96.12 147 THR A C 1
ATOM 1188 O O . THR A 1 147 ? 3.659 -4.538 -9.400 1.00 96.12 147 THR A O 1
ATOM 1191 N N . THR A 1 148 ? 1.925 -3.558 -10.431 1.00 97.00 148 THR A N 1
ATOM 1192 C CA . THR A 1 148 ? 0.896 -4.233 -9.635 1.00 97.00 148 THR A CA 1
ATOM 1193 C C . THR A 1 148 ? 0.134 -5.249 -10.476 1.00 97.00 148 THR A C 1
ATOM 1195 O O . THR A 1 148 ? -0.675 -4.889 -11.324 1.00 97.00 148 THR A O 1
ATOM 1198 N N . GLY A 1 149 ? 0.322 -6.533 -10.195 1.00 97.38 149 GLY A N 1
ATOM 1199 C CA . GLY A 1 149 ? -0.538 -7.590 -10.704 1.00 97.38 149 GLY A CA 1
ATOM 1200 C C . GLY A 1 149 ? -1.910 -7.550 -10.048 1.00 97.38 149 GLY A C 1
ATOM 1201 O O . GLY A 1 149 ? -1.995 -7.547 -8.825 1.00 97.38 149 GLY A O 1
ATOM 1202 N N . TYR A 1 150 ? -2.993 -7.551 -10.824 1.00 96.31 150 TYR A N 1
ATOM 1203 C CA . TYR A 1 150 ? -4.360 -7.460 -10.270 1.00 96.31 150 TYR A CA 1
ATOM 1204 C C . TYR A 1 150 ? -5.326 -8.531 -10.786 1.00 96.31 150 TYR A C 1
ATOM 1206 O O . TYR A 1 150 ? -6.524 -8.486 -10.514 1.00 96.31 150 TYR A O 1
ATOM 1214 N N . GLY A 1 151 ? -4.821 -9.507 -11.533 1.00 95.25 151 GLY A N 1
ATOM 1215 C CA . GLY A 1 151 ? -5.595 -10.648 -11.999 1.00 95.25 151 GLY A CA 1
ATOM 1216 C C . GLY A 1 151 ? -4.902 -11.345 -13.154 1.00 95.25 151 GLY A C 1
ATOM 1217 O O . GLY A 1 151 ? -3.810 -10.960 -13.568 1.00 95.25 151 GLY A O 1
ATOM 1218 N N . GLU A 1 152 ? -5.540 -12.369 -13.701 1.00 95.44 152 GLU A N 1
ATOM 1219 C CA . GLU A 1 152 ? -4.965 -13.141 -14.794 1.00 95.44 152 GLU A CA 1
ATOM 1220 C C . GLU A 1 152 ? -6.017 -13.943 -15.556 1.00 95.44 152 GLU A C 1
ATOM 1222 O O . GLU A 1 152 ? -7.132 -14.172 -15.083 1.00 95.44 152 GLU A O 1
ATOM 1227 N N . ARG A 1 153 ? -5.631 -14.379 -16.754 1.00 94.75 153 ARG A N 1
ATOM 1228 C CA . ARG A 1 153 ? -6.318 -15.402 -17.529 1.00 94.75 153 ARG A CA 1
ATOM 1229 C C . ARG A 1 153 ? -5.354 -16.568 -17.694 1.00 94.75 153 ARG A C 1
ATOM 1231 O O . ARG A 1 153 ? -4.363 -16.458 -18.421 1.00 94.75 153 ARG A O 1
ATOM 1238 N N . ALA A 1 154 ? -5.638 -17.656 -16.980 1.00 91.25 154 ALA A N 1
ATOM 1239 C CA . ALA A 1 154 ? -4.755 -18.811 -16.878 1.00 91.25 154 ALA A CA 1
ATOM 1240 C C . ALA A 1 154 ? -4.266 -19.278 -18.257 1.00 91.25 154 ALA A C 1
ATOM 1242 O O . ALA A 1 154 ? -5.059 -19.447 -19.182 1.00 91.25 154 ALA A O 1
ATOM 1243 N N . LYS A 1 155 ? -2.952 -19.499 -18.376 1.00 93.12 155 LYS A N 1
ATOM 1244 C CA . LYS A 1 155 ? -2.250 -19.912 -19.609 1.00 93.12 155 LYS A CA 1
ATOM 1245 C C . LYS A 1 155 ? -2.265 -18.906 -20.766 1.00 93.12 155 LYS A C 1
ATOM 1247 O O . LYS A 1 155 ? -1.688 -19.203 -21.807 1.00 93.12 155 LYS A O 1
ATOM 1252 N N . GLU A 1 156 ? -2.847 -17.723 -20.590 1.00 96.12 156 GLU A N 1
ATOM 1253 C CA . GLU A 1 156 ? -2.882 -16.680 -21.620 1.00 96.12 156 GLU A CA 1
ATOM 1254 C C . GLU A 1 156 ? -2.056 -15.460 -21.203 1.00 96.12 156 GLU A C 1
ATOM 1256 O O . GLU A 1 156 ? -1.009 -15.187 -21.796 1.00 96.12 156 GLU A O 1
ATOM 1261 N N . TYR A 1 157 ? -2.480 -14.749 -20.156 1.00 97.56 157 TYR A N 1
ATOM 1262 C CA . TYR A 1 157 ? -1.807 -13.533 -19.699 1.00 97.56 157 TYR A CA 1
ATOM 1263 C C . TYR A 1 157 ? -2.057 -13.229 -18.218 1.00 97.56 157 TYR A C 1
ATOM 1265 O O . TYR A 1 157 ? -3.023 -13.704 -17.621 1.00 97.56 157 TYR A O 1
ATOM 1273 N N . ARG A 1 158 ? -1.212 -12.372 -17.643 1.00 97.69 158 ARG A N 1
ATOM 1274 C CA . ARG A 1 158 ? -1.425 -11.710 -16.350 1.00 97.69 158 ARG A CA 1
ATOM 1275 C C . ARG A 1 158 ? -1.763 -10.244 -16.571 1.00 97.69 158 ARG A C 1
ATOM 1277 O O . ARG A 1 158 ? -1.131 -9.598 -17.403 1.00 97.69 158 ARG A O 1
ATOM 1284 N N . ASN A 1 159 ? -2.750 -9.736 -15.847 1.00 98.00 159 ASN A N 1
ATOM 1285 C CA . ASN A 1 159 ? -3.059 -8.314 -15.825 1.00 98.00 159 ASN A CA 1
ATOM 1286 C C . ASN A 1 159 ? -2.055 -7.597 -14.926 1.00 98.00 159 ASN A C 1
ATOM 1288 O O . ASN A 1 159 ? -1.806 -8.034 -13.801 1.00 98.00 159 ASN A O 1
ATOM 1292 N N . ASP A 1 160 ? -1.519 -6.495 -15.424 1.00 97.62 160 ASP A N 1
ATOM 1293 C CA . ASP A 1 160 ? -0.501 -5.690 -14.771 1.00 97.62 160 ASP A CA 1
ATOM 1294 C C . ASP A 1 160 ? -0.905 -4.217 -14.833 1.00 97.62 160 ASP A C 1
ATOM 1296 O O . ASP A 1 160 ? -1.366 -3.733 -15.866 1.00 97.62 160 ASP A O 1
ATOM 1300 N N . LEU A 1 161 ? -0.786 -3.524 -13.708 1.00 96.38 161 LEU A N 1
ATOM 1301 C CA . LEU A 1 161 ? -1.037 -2.100 -13.583 1.00 96.38 161 LEU A CA 1
ATOM 1302 C C . LEU A 1 161 ? 0.298 -1.394 -13.347 1.00 96.38 161 LEU A C 1
ATOM 1304 O O . LEU A 1 161 ? 0.988 -1.627 -12.351 1.00 96.38 161 LEU A O 1
ATOM 1308 N N . ASP A 1 162 ? 0.636 -0.525 -14.284 1.00 93.69 162 ASP A N 1
ATOM 1309 C CA . ASP A 1 162 ? 1.856 0.259 -14.339 1.00 93.69 162 ASP A CA 1
ATOM 1310 C C . ASP A 1 162 ? 1.548 1.742 -14.064 1.00 93.69 162 ASP A C 1
ATOM 1312 O O . ASP A 1 162 ? 0.438 2.223 -14.281 1.00 93.69 162 ASP A O 1
ATOM 1316 N N . HIS A 1 163 ? 2.562 2.481 -13.629 1.00 85.19 163 HIS A N 1
ATOM 1317 C CA . HIS A 1 163 ? 2.559 3.929 -13.443 1.00 85.19 163 HIS A CA 1
ATOM 1318 C C . HIS A 1 163 ? 2.842 4.691 -14.754 1.00 85.19 163 HIS A C 1
ATOM 1320 O O . HIS A 1 163 ? 2.747 5.916 -14.788 1.00 85.19 163 HIS A O 1
ATOM 1326 N N . TYR A 1 164 ? 3.177 3.989 -15.846 1.00 85.62 164 TYR A N 1
ATOM 1327 C CA . TYR A 1 164 ? 3.415 4.569 -17.172 1.00 85.62 164 TYR A CA 1
ATOM 1328 C C . TYR A 1 164 ? 2.378 4.117 -18.200 1.00 85.62 164 TYR A C 1
ATOM 1330 O O . TYR A 1 164 ? 1.986 2.950 -18.231 1.00 85.62 164 TYR A O 1
ATOM 1338 N N . GLN A 1 165 ? 1.981 5.020 -19.103 1.00 85.44 165 GLN A N 1
ATOM 1339 C CA . GLN A 1 165 ? 1.051 4.683 -20.181 1.00 85.44 165 GLN A CA 1
ATOM 1340 C C . GLN A 1 165 ? 1.625 3.602 -21.125 1.00 85.44 165 GLN A C 1
ATOM 1342 O O . GLN A 1 165 ? 2.814 3.650 -21.451 1.00 85.44 165 GLN A O 1
ATOM 1347 N N . PRO A 1 166 ? 0.799 2.643 -21.591 1.00 92.75 166 PRO A N 1
ATOM 1348 C CA . PRO A 1 166 ? -0.578 2.382 -21.151 1.00 92.75 166 PRO A CA 1
ATOM 1349 C C . PRO A 1 166 ? -0.600 1.817 -19.722 1.00 92.75 166 PRO A C 1
ATOM 1351 O O . PRO A 1 166 ? 0.125 0.873 -19.442 1.00 92.75 166 PRO A O 1
ATOM 1354 N N . PHE A 1 167 ? -1.404 2.379 -18.812 1.00 92.81 167 PHE A N 1
ATOM 1355 C CA . PHE A 1 167 ? -1.371 1.979 -17.394 1.00 92.81 167 PHE A CA 1
ATOM 1356 C C . PHE A 1 167 ? -1.771 0.516 -17.192 1.00 92.81 167 PHE A C 1
ATOM 1358 O O . PHE A 1 167 ? -1.122 -0.204 -16.445 1.00 92.81 167 PHE A O 1
ATOM 1365 N N . GLU A 1 168 ? -2.797 0.054 -17.903 1.00 96.62 168 GLU A N 1
ATOM 1366 C CA . GLU A 1 168 ? -3.187 -1.354 -17.910 1.00 96.62 168 GLU A CA 1
ATOM 1367 C C . GLU A 1 168 ? -2.414 -2.113 -18.987 1.00 96.62 168 GLU A C 1
ATOM 1369 O O . GLU A 1 168 ? -2.446 -1.769 -20.174 1.00 96.62 168 GLU A O 1
ATOM 1374 N N . LYS A 1 169 ? -1.730 -3.170 -18.564 1.00 97.31 169 LYS A N 1
ATOM 1375 C CA . LYS A 1 169 ? -0.893 -4.029 -19.393 1.00 97.31 169 LYS A CA 1
ATOM 1376 C C . LYS A 1 169 ? -1.301 -5.485 -19.223 1.00 97.31 169 LYS A C 1
ATOM 1378 O O . LYS A 1 169 ? -1.873 -5.895 -18.214 1.00 97.31 169 LYS A O 1
ATOM 1383 N N . LYS A 1 170 ? -0.978 -6.291 -20.232 1.00 98.19 170 LYS A N 1
ATOM 1384 C CA . LYS A 1 170 ? -1.090 -7.750 -20.164 1.00 98.19 170 LYS A CA 1
ATOM 1385 C C . LYS A 1 170 ? 0.281 -8.351 -20.391 1.00 98.19 170 LYS A C 1
ATOM 1387 O O . LYS A 1 170 ? 0.874 -8.151 -21.445 1.00 98.19 170 LYS A O 1
ATOM 1392 N N . LEU A 1 171 ? 0.779 -9.092 -19.417 1.00 98.06 171 LEU A N 1
ATOM 1393 C CA . LEU A 1 171 ? 2.036 -9.825 -19.506 1.00 98.06 171 LEU A CA 1
ATOM 1394 C C . LEU A 1 171 ? 1.742 -11.245 -19.983 1.00 98.06 171 LEU A C 1
ATOM 1396 O O . LEU A 1 171 ? 0.763 -11.839 -19.537 1.00 98.06 171 LEU A O 1
ATOM 1400 N N . ALA A 1 172 ? 2.566 -11.814 -20.861 1.00 97.75 172 ALA A N 1
ATOM 1401 C CA . ALA A 1 172 ? 2.418 -13.213 -21.260 1.00 97.75 172 ALA A CA 1
ATOM 1402 C C . ALA A 1 172 ? 2.373 -14.151 -20.036 1.00 97.75 172 ALA A C 1
ATOM 1404 O O . ALA A 1 172 ? 2.979 -13.887 -18.998 1.00 97.75 172 ALA A O 1
ATOM 1405 N N . TRP A 1 173 ? 1.684 -15.288 -20.138 1.00 96.56 173 TRP A N 1
ATOM 1406 C CA . TRP A 1 173 ? 1.575 -16.221 -19.007 1.00 96.56 173 TRP A CA 1
ATOM 1407 C C . TRP A 1 173 ? 2.923 -16.732 -18.466 1.00 96.56 173 TRP A C 1
ATOM 1409 O O . TRP A 1 173 ? 3.057 -17.050 -17.286 1.00 96.56 173 TRP A O 1
ATOM 1419 N N . ASN A 1 174 ? 3.949 -16.802 -19.307 1.00 95.81 174 ASN A N 1
ATOM 1420 C CA . ASN A 1 174 ? 5.305 -17.192 -18.922 1.00 95.81 174 ASN A CA 1
ATOM 1421 C C . ASN A 1 174 ? 6.219 -15.993 -18.606 1.00 95.81 174 ASN A C 1
ATOM 1423 O O . ASN A 1 174 ? 7.433 -16.172 -18.522 1.00 95.81 174 ASN A O 1
ATOM 1427 N N . TYR A 1 175 ? 5.671 -14.781 -18.455 1.00 97.94 175 TYR A N 1
ATOM 1428 C CA . TYR A 1 175 ? 6.458 -13.599 -18.108 1.00 97.94 175 TYR A CA 1
ATOM 1429 C C . TYR A 1 175 ? 7.114 -13.780 -16.735 1.00 97.94 175 TYR A C 1
ATOM 1431 O O . TYR A 1 175 ? 6.413 -14.139 -15.782 1.00 97.94 175 TYR A O 1
ATOM 1439 N N . PRO A 1 176 ? 8.432 -13.553 -16.606 1.00 96.62 176 PRO A N 1
ATOM 1440 C CA . PRO A 1 176 ? 9.118 -13.742 -15.341 1.00 96.62 176 PRO A CA 1
ATOM 1441 C C . PRO A 1 176 ? 8.702 -12.654 -14.344 1.00 96.62 176 PRO A C 1
ATOM 1443 O O . PRO A 1 176 ? 8.853 -11.459 -14.600 1.00 96.62 176 PRO A O 1
ATOM 1446 N N . ILE A 1 177 ? 8.175 -13.093 -13.201 1.00 97.75 177 ILE A N 1
ATOM 1447 C CA . ILE A 1 177 ? 7.770 -12.238 -12.084 1.00 97.75 177 ILE A CA 1
ATOM 1448 C C . ILE A 1 177 ? 8.800 -12.379 -10.967 1.00 97.75 177 ILE A C 1
ATOM 1450 O O . ILE A 1 177 ? 9.145 -13.490 -10.556 1.00 97.75 177 ILE A O 1
ATOM 1454 N N . TYR A 1 178 ? 9.276 -11.259 -10.440 1.00 97.25 178 TYR A N 1
ATOM 1455 C CA . TYR A 1 178 ? 10.288 -11.219 -9.393 1.00 97.25 178 TYR A CA 1
ATOM 1456 C C . TYR A 1 178 ? 9.726 -10.566 -8.138 1.00 97.25 178 TYR A C 1
ATOM 1458 O O . TYR A 1 178 ? 8.921 -9.644 -8.213 1.00 97.25 178 TYR A O 1
ATOM 1466 N N . TYR A 1 179 ? 10.174 -11.055 -6.982 1.00 96.44 179 TYR A N 1
ATOM 1467 C CA . TYR A 1 179 ? 9.864 -10.481 -5.670 1.00 96.44 179 TYR A CA 1
ATOM 1468 C C . TYR A 1 179 ? 8.374 -10.126 -5.471 1.00 96.44 179 TYR A C 1
ATOM 1470 O O . TYR A 1 179 ? 8.061 -8.984 -5.164 1.00 96.44 179 TYR A O 1
ATOM 1478 N N . PRO A 1 180 ? 7.425 -11.058 -5.664 1.00 97.56 180 PRO A N 1
ATOM 1479 C CA . PRO A 1 180 ? 6.022 -10.749 -5.434 1.00 97.56 180 PRO A CA 1
ATOM 1480 C C . PRO A 1 180 ? 5.753 -10.496 -3.942 1.00 97.56 180 PRO A C 1
ATOM 1482 O O . PRO A 1 180 ? 6.078 -11.319 -3.080 1.00 97.56 180 PRO A O 1
ATOM 1485 N N . TYR A 1 181 ? 5.136 -9.354 -3.650 1.00 96.94 181 TYR A N 1
ATOM 1486 C CA . TYR A 1 181 ? 4.670 -8.943 -2.332 1.00 96.94 181 TYR A CA 1
ATOM 1487 C C . TYR A 1 181 ? 3.156 -8.767 -2.340 1.00 96.94 181 TYR A C 1
ATOM 1489 O O . TYR A 1 181 ? 2.580 -8.227 -3.284 1.00 96.94 181 TYR A O 1
ATOM 1497 N N . LYS A 1 182 ? 2.513 -9.156 -1.243 1.00 95.38 182 LYS A N 1
ATOM 1498 C CA . LYS A 1 182 ? 1.120 -8.810 -0.960 1.00 95.38 182 LYS A CA 1
ATOM 1499 C C . LYS A 1 182 ? 1.089 -7.817 0.192 1.00 95.38 182 LYS A C 1
ATOM 1501 O O . LYS A 1 182 ? 1.657 -8.086 1.250 1.00 95.38 182 LYS A O 1
ATOM 1506 N N . ILE A 1 183 ? 0.421 -6.685 -0.009 1.00 90.50 183 ILE A N 1
ATOM 1507 C CA . ILE A 1 183 ? 0.164 -5.701 1.046 1.00 90.50 183 ILE A CA 1
ATOM 1508 C C . ILE A 1 183 ? -1.250 -5.943 1.568 1.00 90.50 183 ILE A C 1
ATOM 1510 O O . ILE A 1 183 ? -2.216 -5.941 0.809 1.00 90.50 183 ILE A O 1
ATOM 1514 N N . VAL A 1 184 ? -1.366 -6.172 2.871 1.00 89.69 184 VAL A N 1
ATOM 1515 C CA . VAL A 1 184 ? -2.624 -6.434 3.566 1.00 89.69 184 VAL A CA 1
ATOM 1516 C C . VAL A 1 184 ? -2.898 -5.279 4.516 1.00 89.69 184 VAL A C 1
ATOM 1518 O O . VAL A 1 184 ? -2.125 -5.020 5.439 1.00 89.69 184 VAL A O 1
ATOM 1521 N N . VAL A 1 185 ? -4.022 -4.606 4.298 1.00 89.00 185 VAL A N 1
ATOM 1522 C CA . VAL A 1 185 ? -4.543 -3.566 5.188 1.00 89.00 185 VAL A CA 1
ATOM 1523 C C . VAL A 1 185 ? -5.672 -4.173 6.011 1.00 89.00 185 VAL A C 1
ATOM 1525 O O . VAL A 1 185 ? -6.588 -4.783 5.461 1.00 89.00 185 VAL A O 1
ATOM 1528 N N . TYR A 1 186 ? -5.620 -4.014 7.329 1.00 87.69 186 TYR A N 1
ATOM 1529 C CA . TYR A 1 186 ? -6.677 -4.468 8.232 1.00 87.69 186 TYR A CA 1
ATOM 1530 C C . TYR A 1 186 ? -6.988 -3.402 9.288 1.00 87.69 186 TYR A C 1
ATOM 1532 O O . TYR A 1 186 ? -6.128 -2.571 9.587 1.00 87.69 186 TYR A O 1
ATOM 1540 N N . PRO A 1 187 ? -8.203 -3.394 9.869 1.00 87.06 187 PRO A N 1
ATOM 1541 C CA . PRO A 1 187 ? -8.542 -2.447 10.922 1.00 87.06 187 PRO A CA 1
ATOM 1542 C C . PRO A 1 187 ? -7.587 -2.578 12.109 1.00 87.06 187 PRO A C 1
ATOM 1544 O O . PRO A 1 187 ? -7.268 -3.688 12.551 1.00 87.06 187 PRO A O 1
ATOM 1547 N N . ASN A 1 188 ? -7.164 -1.448 12.669 1.00 85.81 188 ASN A N 1
ATOM 1548 C CA . ASN A 1 188 ? -6.336 -1.441 13.863 1.00 85.81 188 ASN A CA 1
ATOM 1549 C C . ASN A 1 188 ? -7.105 -2.115 15.016 1.00 85.81 188 ASN A C 1
ATOM 1551 O O . ASN A 1 188 ? -8.180 -1.666 15.427 1.00 85.81 188 ASN A O 1
ATOM 1555 N N . GLN A 1 189 ? -6.546 -3.195 15.573 1.00 77.38 189 GLN A N 1
ATOM 1556 C CA . GLN A 1 189 ? -7.215 -3.982 16.615 1.00 77.38 189 GLN A CA 1
ATOM 1557 C C . GLN A 1 189 ? -7.560 -3.170 17.867 1.00 77.38 189 GLN A C 1
ATOM 1559 O O . GLN A 1 189 ? -8.483 -3.530 18.599 1.00 77.38 189 GLN A O 1
ATOM 1564 N N . SER A 1 190 ? -6.833 -2.086 18.142 1.00 76.62 190 SER A N 1
ATOM 1565 C CA . SER A 1 190 ? -7.152 -1.208 19.266 1.00 76.62 190 SER A CA 1
ATOM 1566 C C . SER A 1 190 ? -8.493 -0.491 19.073 1.00 76.62 190 SER A C 1
ATOM 1568 O O . SER A 1 190 ? -9.236 -0.348 20.044 1.00 76.62 190 SER A O 1
ATOM 1570 N N . ILE A 1 191 ? -8.853 -0.120 17.838 1.00 71.38 191 ILE A N 1
ATOM 1571 C CA . ILE A 1 191 ? -10.174 0.431 17.513 1.00 71.38 191 ILE A CA 1
ATOM 1572 C C . ILE A 1 191 ? -11.246 -0.637 17.651 1.00 71.38 191 ILE A C 1
ATOM 1574 O O . ILE A 1 191 ? -12.263 -0.369 18.287 1.00 71.38 191 ILE A O 1
ATOM 1578 N N . LEU A 1 192 ? -10.997 -1.846 17.135 1.00 66.56 192 LEU A N 1
ATOM 1579 C CA . LEU A 1 192 ? -11.930 -2.966 17.290 1.00 66.56 192 LEU A CA 1
ATOM 1580 C C . LEU A 1 192 ? -12.246 -3.198 18.769 1.00 66.56 192 LEU A C 1
ATOM 1582 O O . LEU A 1 192 ? -13.406 -3.235 19.163 1.00 66.56 192 LEU A O 1
ATOM 1586 N N . LYS A 1 193 ? -11.209 -3.247 19.613 1.00 68.81 193 LYS A N 1
ATOM 1587 C CA . LYS A 1 193 ? -11.359 -3.390 21.065 1.00 68.81 193 LYS A CA 1
ATOM 1588 C C . LYS A 1 193 ? -12.090 -2.209 21.693 1.00 68.81 193 LYS A C 1
ATOM 1590 O O . LYS A 1 193 ? -12.979 -2.434 22.500 1.00 68.81 193 LYS A O 1
ATOM 1595 N N . LYS A 1 194 ? -11.754 -0.962 21.344 1.00 67.06 194 LYS A N 1
ATOM 1596 C CA . LYS A 1 194 ? -12.434 0.229 21.887 1.00 67.06 194 LYS A CA 1
ATOM 1597 C C . LYS A 1 194 ? -13.916 0.261 21.518 1.00 67.06 194 LYS A C 1
ATOM 1599 O O . LYS A 1 194 ? -14.724 0.599 22.374 1.00 67.06 194 LYS A O 1
ATOM 1604 N N . LYS A 1 195 ? -14.270 -0.091 20.279 1.00 64.75 195 LYS A N 1
ATOM 1605 C CA . LYS A 1 195 ? -15.661 -0.139 19.820 1.00 64.75 195 LYS A CA 1
ATOM 1606 C C . LYS A 1 195 ? -16.428 -1.266 20.506 1.00 64.75 195 LYS A C 1
ATOM 1608 O O . LYS A 1 195 ? -17.456 -0.984 21.105 1.00 64.75 195 LYS A O 1
ATOM 1613 N N . LEU A 1 196 ? -15.855 -2.470 20.560 1.00 60.12 196 LEU A N 1
ATOM 1614 C CA . LEU A 1 196 ? -16.423 -3.593 21.310 1.00 60.12 196 LEU A CA 1
ATOM 1615 C C . LEU A 1 196 ? -16.600 -3.262 22.799 1.00 60.12 196 LEU A C 1
ATOM 1617 O O . LEU A 1 196 ? -17.621 -3.597 23.381 1.00 60.12 196 LEU A O 1
ATOM 1621 N N . ILE A 1 197 ? -15.642 -2.577 23.432 1.00 61.53 197 ILE A N 1
ATOM 1622 C CA . ILE A 1 197 ? -15.775 -2.138 24.830 1.00 61.53 197 ILE A CA 1
ATOM 1623 C C . ILE A 1 197 ? -16.856 -1.063 24.962 1.00 61.53 197 ILE A C 1
ATOM 1625 O O . ILE A 1 197 ? -17.640 -1.131 25.895 1.00 61.53 197 ILE A O 1
ATOM 1629 N N . LYS A 1 198 ? -16.927 -0.085 24.049 1.00 59.56 198 LYS A N 1
ATOM 1630 C CA . LYS A 1 198 ? -17.951 0.970 24.087 1.00 59.56 198 LYS A CA 1
ATOM 1631 C C . LYS A 1 198 ? -19.356 0.398 23.898 1.00 59.56 198 LYS A C 1
ATOM 1633 O O . LYS A 1 198 ? -20.258 0.814 24.607 1.00 59.56 198 LYS A O 1
ATOM 1638 N N . GLU A 1 199 ? -19.525 -0.556 22.988 1.00 60.66 199 GLU A N 1
ATOM 1639 C CA . GLU A 1 199 ? -20.787 -1.277 22.798 1.00 60.66 199 GLU A CA 1
ATOM 1640 C C . GLU A 1 199 ? -21.134 -2.111 24.028 1.00 60.66 199 GLU A C 1
ATOM 1642 O O . GLU A 1 199 ? -22.281 -2.116 24.448 1.00 60.66 199 GLU A O 1
ATOM 1647 N N . LYS A 1 200 ? -20.151 -2.739 24.677 1.00 62.25 200 LYS A N 1
ATOM 1648 C CA . LYS A 1 200 ? -20.397 -3.454 25.931 1.00 62.25 200 LYS A CA 1
ATOM 1649 C C . LYS A 1 200 ? -20.535 -2.537 27.153 1.00 62.25 200 LYS A C 1
ATOM 1651 O O . LYS A 1 200 ? -20.979 -3.000 28.191 1.00 62.25 200 LYS A O 1
ATOM 1656 N N . ASN A 1 201 ? -20.191 -1.254 27.068 1.00 66.94 201 ASN A N 1
ATOM 1657 C CA . ASN A 1 201 ? -20.423 -0.290 28.140 1.00 66.94 201 ASN A CA 1
ATOM 1658 C C . ASN A 1 201 ? -21.859 0.230 28.054 1.00 66.94 201 ASN A C 1
ATOM 1660 O O . ASN A 1 201 ? -22.109 1.300 27.500 1.00 66.94 201 ASN A O 1
ATOM 1664 N N . MET A 1 202 ? -22.810 -0.535 28.578 1.00 74.06 202 MET A N 1
ATOM 1665 C CA . MET A 1 202 ? -24.224 -0.191 28.492 1.00 74.06 202 MET A CA 1
ATOM 1666 C C . MET A 1 202 ? -24.975 -0.525 29.768 1.00 74.06 202 MET A C 1
ATOM 1668 O O . MET A 1 202 ? -24.631 -1.452 30.504 1.00 74.06 202 MET A O 1
ATOM 1672 N N . LEU A 1 203 ? -26.038 0.233 29.999 1.00 75.12 203 LEU A N 1
ATOM 1673 C CA . LEU A 1 203 ? -27.032 -0.100 31.000 1.00 75.12 203 LEU A CA 1
ATOM 1674 C C . LEU A 1 203 ? -28.084 -0.998 30.368 1.00 75.12 203 LEU A C 1
ATOM 1676 O O . LEU A 1 203 ? -28.660 -0.670 29.329 1.00 75.12 203 LEU A O 1
ATOM 1680 N N . GLN A 1 204 ? -28.329 -2.124 31.013 1.00 78.44 204 GLN A N 1
ATOM 1681 C CA . GLN A 1 204 ? -29.323 -3.099 30.610 1.00 78.44 204 GLN A CA 1
ATOM 1682 C C . GLN A 1 204 ? -30.382 -3.185 31.698 1.00 78.44 204 GLN A C 1
ATOM 1684 O O . GLN A 1 204 ? -30.063 -3.238 32.886 1.00 78.44 204 GLN A O 1
ATOM 1689 N N . ARG A 1 205 ? -31.649 -3.206 31.295 1.00 77.81 205 ARG A N 1
ATOM 1690 C CA . ARG A 1 205 ? -32.758 -3.533 32.189 1.00 77.81 205 ARG A CA 1
ATOM 1691 C C . ARG A 1 205 ? -33.382 -4.834 31.713 1.00 77.81 205 ARG A C 1
ATOM 1693 O O . ARG A 1 205 ? -33.762 -4.935 30.545 1.00 77.81 205 ARG A O 1
ATOM 1700 N N . LYS A 1 206 ? -33.501 -5.802 32.619 1.00 78.31 206 LYS A N 1
ATOM 1701 C CA . LYS A 1 206 ? -34.174 -7.064 32.320 1.00 78.31 206 LYS A CA 1
ATOM 1702 C C . LYS A 1 206 ? -35.678 -6.820 32.177 1.00 78.31 206 LYS A C 1
ATOM 1704 O O . LYS A 1 206 ? -36.290 -6.141 33.005 1.00 78.31 206 LYS A O 1
ATOM 1709 N N . GLU A 1 207 ? -36.274 -7.315 31.097 1.00 77.94 207 GLU A N 1
ATOM 1710 C CA . GLU A 1 207 ? -37.708 -7.144 30.867 1.00 77.94 207 GLU A CA 1
ATOM 1711 C C . GLU A 1 207 ? -38.546 -7.805 31.969 1.00 77.94 207 GLU A C 1
ATOM 1713 O O . GLU A 1 207 ? -38.224 -8.879 32.472 1.00 77.94 207 GLU A O 1
ATOM 1718 N N . GLY A 1 208 ? -39.626 -7.130 32.370 1.00 79.12 208 GLY A N 1
ATOM 1719 C CA . GLY A 1 208 ? -40.511 -7.607 33.434 1.00 79.12 208 GLY A CA 1
ATOM 1720 C C . GLY A 1 208 ? -39.949 -7.491 34.857 1.00 79.12 208 GLY A C 1
ATOM 1721 O O . GLY A 1 208 ? -40.638 -7.897 35.788 1.00 79.12 208 GLY A O 1
ATOM 1722 N N . THR A 1 209 ? -38.748 -6.926 35.055 1.00 77.81 209 THR A N 1
ATOM 1723 C CA . THR A 1 209 ? -38.168 -6.684 36.389 1.00 77.81 209 THR A CA 1
ATOM 1724 C C . THR A 1 209 ? -37.694 -5.232 36.562 1.00 77.81 209 THR A C 1
ATOM 1726 O O . THR A 1 209 ? -37.657 -4.437 35.612 1.00 77.81 209 THR A O 1
ATOM 1729 N N . ASP A 1 210 ? -37.351 -4.857 37.796 1.00 73.62 210 ASP A N 1
ATOM 1730 C CA . ASP A 1 210 ? -36.670 -3.593 38.127 1.00 73.62 210 ASP A CA 1
ATOM 1731 C C . ASP A 1 210 ? -35.144 -3.765 38.235 1.00 73.62 210 ASP A C 1
ATOM 1733 O O . ASP A 1 210 ? -34.431 -2.866 38.677 1.00 73.62 210 ASP A O 1
ATOM 1737 N N . GLU A 1 211 ? -34.619 -4.919 37.817 1.00 77.62 211 GLU A N 1
ATOM 1738 C CA . GLU A 1 211 ? -33.189 -5.195 37.866 1.00 77.62 211 GLU A CA 1
ATOM 1739 C C . GLU A 1 211 ? -32.464 -4.425 36.761 1.00 77.62 211 GLU A C 1
ATOM 1741 O O . GLU A 1 211 ? -32.736 -4.588 35.565 1.00 77.62 211 GLU A O 1
ATOM 1746 N N . VAL A 1 212 ? -31.510 -3.593 37.179 1.00 74.25 212 VAL A N 1
ATOM 1747 C CA . VAL A 1 212 ? -30.645 -2.827 36.285 1.00 74.25 212 VAL A CA 1
ATOM 1748 C C . VAL A 1 212 ? -29.226 -3.351 36.403 1.00 74.25 212 VAL A C 1
ATOM 1750 O O . VAL A 1 212 ? -28.683 -3.519 37.497 1.00 74.25 212 VAL A O 1
ATOM 1753 N N . PHE A 1 213 ? -28.610 -3.573 35.255 1.00 78.75 213 PHE A N 1
ATOM 1754 C CA . PHE A 1 213 ? -27.241 -4.021 35.139 1.00 78.75 213 PHE A CA 1
ATOM 1755 C C . PHE A 1 213 ? -26.426 -2.971 34.400 1.00 78.75 213 PHE A C 1
ATOM 1757 O O . PHE A 1 213 ? -26.882 -2.382 33.422 1.00 78.75 213 PHE A O 1
ATOM 1764 N N . LEU A 1 214 ? -25.204 -2.747 34.860 1.00 75.00 214 LEU A N 1
ATOM 1765 C CA . LEU A 1 214 ? -24.195 -2.011 34.120 1.00 75.00 214 LEU A CA 1
ATOM 1766 C C . LEU A 1 214 ? -23.207 -3.028 33.564 1.00 75.00 214 LEU A C 1
ATOM 1768 O O . LEU A 1 214 ? -22.514 -3.706 34.320 1.00 75.00 214 LEU A O 1
ATOM 1772 N N . THR A 1 215 ? -23.121 -3.115 32.247 1.00 72.19 215 THR A N 1
ATOM 1773 C CA . THR A 1 215 ? -22.034 -3.841 31.597 1.00 72.19 215 THR A CA 1
ATOM 1774 C C . THR A 1 215 ? -20.881 -2.860 31.397 1.00 72.19 215 THR A C 1
ATOM 1776 O O . THR A 1 215 ? -21.105 -1.741 30.941 1.00 72.19 215 THR A O 1
ATOM 1779 N N . LEU A 1 216 ? -19.662 -3.234 31.797 1.00 64.06 216 LEU A N 1
ATOM 1780 C CA . LEU A 1 216 ? -18.428 -2.497 31.510 1.00 64.06 216 LEU A CA 1
ATOM 1781 C C . LEU A 1 216 ? -17.406 -3.455 30.889 1.00 64.06 216 LEU A C 1
ATOM 1783 O O . LEU A 1 216 ? -16.807 -4.287 31.580 1.00 64.06 216 LEU A O 1
ATOM 1787 N N . GLY A 1 217 ? -17.182 -3.348 29.581 1.00 67.12 217 GLY A N 1
ATOM 1788 C CA . GLY A 1 217 ? -16.368 -4.308 28.842 1.00 67.12 217 GLY A CA 1
ATOM 1789 C C . GLY A 1 217 ? -16.943 -5.722 28.967 1.00 67.12 217 GLY A C 1
ATOM 1790 O O . GLY A 1 217 ? -18.049 -5.979 28.533 1.00 67.12 217 GLY A O 1
ATOM 1791 N N . GLU A 1 218 ? -16.207 -6.670 29.543 1.00 61.28 218 GLU A N 1
ATOM 1792 C CA . GLU A 1 218 ? -16.684 -8.062 29.700 1.00 61.28 218 GLU A CA 1
ATOM 1793 C C . GLU A 1 218 ? -17.338 -8.344 31.055 1.00 61.28 218 GLU A C 1
ATOM 1795 O O . GLU A 1 218 ? -17.700 -9.482 31.341 1.00 61.28 218 GLU A O 1
ATOM 1800 N N . LYS A 1 219 ? -17.456 -7.325 31.910 1.00 60.56 219 LYS A N 1
ATOM 1801 C CA . LYS A 1 219 ? -17.981 -7.478 33.263 1.00 60.56 219 LYS A CA 1
ATOM 1802 C C . LYS A 1 219 ? -19.403 -6.968 33.349 1.00 60.56 219 LYS A C 1
ATOM 1804 O O . LYS A 1 219 ? -19.692 -5.861 32.900 1.00 60.56 219 LYS A O 1
ATOM 1809 N N . LEU A 1 220 ? -20.246 -7.759 33.993 1.00 68.25 220 LEU A N 1
ATOM 1810 C CA . LEU A 1 220 ? -21.618 -7.416 34.313 1.00 68.25 220 LEU A CA 1
ATOM 1811 C C . LEU A 1 220 ? -21.723 -7.088 35.804 1.00 68.25 220 LEU A C 1
ATOM 1813 O O . LEU A 1 220 ? -21.359 -7.905 36.653 1.00 68.25 220 LEU A O 1
ATOM 1817 N N . TYR A 1 221 ? -22.241 -5.904 36.113 1.00 70.44 221 TYR A N 1
ATOM 1818 C CA . TYR A 1 221 ? -22.487 -5.442 37.473 1.00 70.44 221 TYR A CA 1
ATOM 1819 C C . TYR A 1 221 ? -23.986 -5.309 37.694 1.00 70.44 221 TYR A C 1
ATOM 1821 O O . TYR A 1 221 ? -24.660 -4.616 36.935 1.00 70.44 221 TYR A O 1
ATOM 1829 N N . TRP A 1 222 ? -24.507 -5.932 38.747 1.00 72.12 222 TRP A N 1
ATOM 1830 C CA . TRP A 1 222 ? -25.882 -5.693 39.174 1.00 72.12 222 TRP A CA 1
ATOM 1831 C C . TRP A 1 222 ? -25.924 -4.454 40.067 1.00 72.12 222 TRP A C 1
ATOM 1833 O O . TRP A 1 222 ? -25.204 -4.366 41.068 1.00 72.12 222 TRP A O 1
ATOM 1843 N N . ILE A 1 223 ? -26.752 -3.482 39.687 1.00 71.75 223 ILE A N 1
ATOM 1844 C CA . ILE A 1 223 ? -27.006 -2.284 40.481 1.00 71.75 223 ILE A CA 1
ATOM 1845 C C . ILE A 1 223 ? -28.201 -2.598 41.377 1.00 71.75 223 ILE A C 1
ATOM 1847 O O . ILE A 1 223 ? -29.348 -2.570 40.933 1.00 71.75 223 ILE A O 1
ATOM 1851 N N . LYS A 1 224 ? -27.923 -2.950 42.630 1.00 60.59 224 LYS A N 1
ATOM 1852 C CA . LYS A 1 224 ? -28.949 -3.319 43.606 1.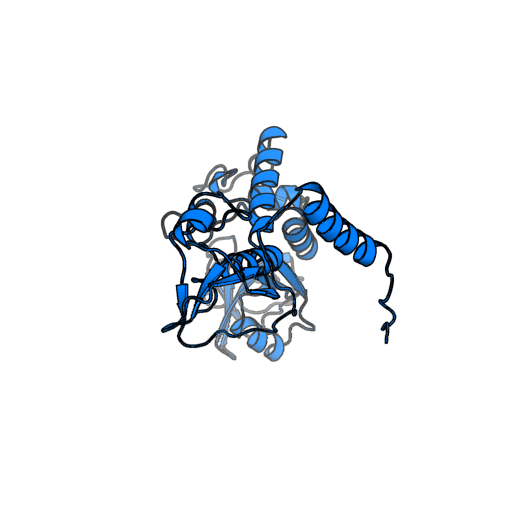00 60.59 224 LYS A CA 1
ATOM 1853 C C . LYS A 1 224 ? -29.258 -2.125 44.514 1.00 60.59 224 LYS A C 1
ATOM 1855 O O . LYS A 1 224 ? -28.392 -1.288 44.758 1.00 60.59 22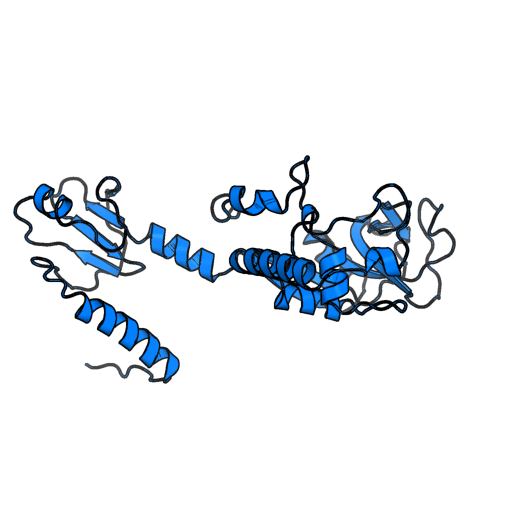4 LYS A O 1
ATOM 1860 N N . ASP A 1 225 ? -30.484 -2.070 45.027 1.00 57.16 225 ASP A N 1
ATOM 1861 C CA . ASP A 1 225 ? -30.904 -1.156 46.100 1.00 57.16 225 ASP A CA 1
ATOM 1862 C C . ASP A 1 225 ? -30.842 0.346 45.751 1.00 57.16 225 ASP A C 1
ATOM 1864 O O . ASP A 1 225 ? -30.338 1.168 46.519 1.00 57.16 225 ASP A O 1
ATOM 1868 N N . GLN A 1 226 ? -31.372 0.735 44.591 1.00 53.28 226 GLN A N 1
ATOM 1869 C CA . GLN A 1 226 ? -31.664 2.142 44.299 1.00 53.28 226 GLN A CA 1
ATOM 1870 C C . GLN A 1 226 ? -33.174 2.345 44.379 1.00 53.28 226 GLN A C 1
ATOM 1872 O O . GLN A 1 226 ? -33.912 1.799 43.565 1.00 53.28 226 GLN A O 1
ATOM 1877 N N . GLU A 1 227 ? -33.617 3.104 45.385 1.00 52.12 227 GLU A N 1
ATOM 1878 C CA . GLU A 1 227 ? -35.038 3.349 45.692 1.00 52.12 227 GLU A CA 1
ATOM 1879 C C . GLU A 1 227 ? -35.807 4.001 44.532 1.00 52.12 227 GLU A C 1
ATOM 1881 O O . GLU A 1 227 ? -37.026 3.876 44.461 1.00 52.12 227 GLU A O 1
ATOM 1886 N N . ASP A 1 228 ? -35.112 4.658 43.600 1.00 58.72 228 ASP A N 1
ATOM 1887 C CA . ASP A 1 228 ? -35.714 5.209 42.392 1.00 58.72 228 ASP A CA 1
ATOM 1888 C C . ASP A 1 228 ? -34.705 5.201 41.234 1.00 58.72 228 ASP A C 1
ATOM 1890 O O . ASP A 1 228 ? -33.641 5.826 41.288 1.00 58.72 228 ASP A O 1
ATOM 1894 N N . PHE A 1 229 ? -35.060 4.521 40.144 1.00 54.72 229 PHE A N 1
ATOM 1895 C CA . PHE A 1 229 ? -34.302 4.513 38.891 1.00 54.72 229 PHE A CA 1
ATOM 1896 C C . PHE A 1 229 ? -34.026 5.932 38.358 1.00 54.72 229 PHE A C 1
ATOM 1898 O O . PHE A 1 229 ? -33.010 6.169 37.703 1.00 54.72 229 PHE A O 1
ATOM 1905 N N . ASN A 1 230 ? -34.892 6.901 38.662 1.00 59.22 230 ASN A N 1
ATOM 1906 C CA . ASN A 1 230 ? -34.704 8.295 38.272 1.00 59.22 230 ASN A CA 1
ATOM 1907 C C . ASN A 1 230 ? -33.578 8.993 39.054 1.00 59.22 230 ASN A C 1
ATOM 1909 O O . ASN A 1 230 ? -32.926 9.870 38.489 1.00 59.22 230 ASN A O 1
ATOM 1913 N N . LEU A 1 231 ? -33.284 8.588 40.296 1.00 57.06 231 LEU A N 1
ATOM 1914 C CA . LEU A 1 231 ? -32.163 9.132 41.081 1.00 57.06 231 LEU A CA 1
ATOM 1915 C C . LEU A 1 231 ? -30.803 8.652 40.544 1.00 57.06 231 LEU A C 1
ATOM 1917 O O . LEU A 1 231 ? -29.841 9.422 40.485 1.00 57.06 231 LEU A O 1
ATOM 1921 N N . LEU A 1 232 ? -30.734 7.411 40.052 1.00 57.38 232 LEU A N 1
ATOM 1922 C CA . LEU A 1 232 ? -29.568 6.894 39.321 1.00 57.38 232 LEU A CA 1
ATOM 1923 C C . LEU A 1 232 ? -29.284 7.704 38.046 1.00 57.38 232 LEU A C 1
ATOM 1925 O O . LEU A 1 232 ? -28.134 8.025 37.758 1.00 57.38 232 LEU A O 1
ATOM 1929 N N . LYS A 1 233 ? -30.326 8.102 37.305 1.00 54.25 233 LYS A N 1
ATOM 1930 C CA . LYS A 1 233 ? -30.166 8.933 36.097 1.00 54.25 233 LYS A CA 1
ATOM 1931 C C . LYS A 1 233 ? -29.596 10.321 36.388 1.00 54.25 233 LYS A C 1
ATOM 1933 O O . LYS A 1 233 ? -28.903 10.888 35.545 1.00 54.25 233 LYS A O 1
ATOM 1938 N N . GLN A 1 234 ? -29.895 10.868 37.565 1.00 57.25 234 GLN A N 1
ATOM 1939 C CA . GLN A 1 234 ? -29.463 12.206 37.977 1.00 57.25 234 GLN A CA 1
ATOM 1940 C C . GLN A 1 234 ? -27.989 12.256 38.414 1.00 57.25 234 GLN A C 1
ATOM 1942 O O . GLN A 1 234 ? -27.383 13.323 38.373 1.00 57.25 234 GLN A O 1
ATOM 1947 N N . SER A 1 235 ? -27.372 11.122 38.762 1.00 56.16 235 SER A N 1
ATOM 1948 C CA . SER A 1 235 ? -25.973 11.040 39.225 1.00 56.16 235 SER A CA 1
ATOM 1949 C C . SER A 1 235 ? -24.928 10.967 38.083 1.00 56.16 235 SER A C 1
ATOM 1951 O O . SER A 1 235 ? -23.963 10.214 38.143 1.00 56.16 235 SER A O 1
ATOM 1953 N N . GLN A 1 236 ? -25.112 11.767 37.024 1.00 52.75 236 GLN A N 1
ATOM 1954 C CA . GLN A 1 236 ? -24.280 11.854 35.801 1.00 52.75 236 GLN A CA 1
ATOM 1955 C C . GLN A 1 236 ? -22.737 11.821 35.995 1.00 52.75 236 GLN A C 1
ATOM 1957 O O . GLN A 1 236 ? -22.226 12.487 36.894 1.00 52.75 236 GLN A O 1
ATOM 1962 N N . PRO A 1 237 ? -21.958 11.283 35.024 1.00 51.50 237 PRO A N 1
ATOM 1963 C CA . PRO 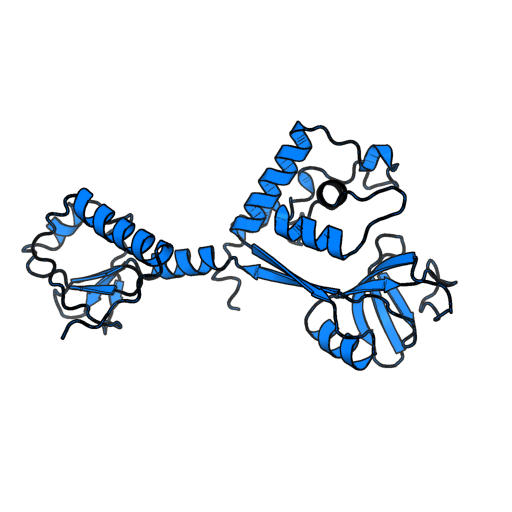A 1 237 ? -22.158 10.043 34.277 1.00 51.50 237 PRO A CA 1
ATOM 1964 C C . PRO A 1 237 ? -21.076 8.997 34.614 1.00 51.50 237 PRO A C 1
ATOM 1966 O O . PRO A 1 237 ? -19.885 9.301 34.735 1.00 51.50 237 PRO A O 1
ATOM 1969 N N . ILE A 1 238 ? -21.465 7.721 34.654 1.00 54.53 238 ILE A N 1
ATOM 1970 C CA . ILE A 1 238 ? -20.513 6.606 34.700 1.00 54.53 238 ILE A CA 1
ATOM 1971 C C . ILE A 1 238 ? -19.843 6.513 33.318 1.00 54.53 238 ILE A C 1
ATOM 1973 O O . ILE A 1 238 ? -20.418 5.990 32.370 1.00 54.53 238 ILE A O 1
ATOM 1977 N N . GLN A 1 239 ? -18.645 7.094 33.184 1.00 51.47 239 GLN A N 1
ATOM 1978 C CA . GLN A 1 239 ? -17.759 6.993 32.009 1.00 51.47 239 GLN A CA 1
ATOM 1979 C C . GLN A 1 239 ? -18.441 7.156 30.630 1.00 51.47 239 GLN A C 1
ATOM 1981 O O . GLN A 1 239 ? -18.220 6.362 29.716 1.00 51.47 239 GLN A O 1
ATOM 1986 N N . GLY A 1 240 ? -19.252 8.201 30.446 1.00 50.03 240 GLY A N 1
ATOM 1987 C CA . GLY A 1 240 ? -19.826 8.522 29.130 1.00 50.03 240 GLY A CA 1
ATOM 1988 C C . GLY A 1 240 ? -20.945 7.585 28.657 1.00 50.03 240 GLY A C 1
ATOM 1989 O O . GLY A 1 240 ? -21.344 7.670 27.495 1.00 50.03 240 GLY A O 1
ATOM 1990 N N . VAL A 1 241 ? -21.470 6.723 29.534 1.00 51.84 241 VAL A N 1
ATOM 1991 C CA . VAL A 1 241 ? -22.736 6.019 29.307 1.00 51.84 241 VAL A CA 1
ATOM 1992 C C . VAL A 1 241 ? -23.877 7.001 29.581 1.00 51.84 241 VAL A C 1
ATOM 1994 O O . VAL A 1 241 ? -24.051 7.469 30.705 1.00 51.84 241 VAL A O 1
ATOM 1997 N N . GLN A 1 242 ? -24.626 7.345 28.534 1.00 57.19 242 GLN A N 1
ATOM 1998 C CA . GLN A 1 242 ? -25.824 8.179 28.629 1.00 57.19 242 GLN A CA 1
ATOM 1999 C C . GLN A 1 242 ? -27.026 7.303 29.008 1.00 57.19 242 GLN A C 1
ATOM 2001 O O . GLN A 1 242 ? -27.280 6.284 28.361 1.00 57.19 242 GLN A O 1
ATOM 2006 N N . TRP A 1 243 ? -27.771 7.693 30.044 1.00 56.81 243 TRP A N 1
ATOM 2007 C CA . TRP A 1 243 ? -28.916 6.929 30.557 1.00 56.81 243 TRP A CA 1
ATOM 2008 C C . TRP A 1 243 ? -30.097 6.850 29.577 1.00 56.81 243 TRP A C 1
ATOM 2010 O O . TRP A 1 243 ? -30.946 5.972 29.725 1.00 56.81 243 TRP A O 1
ATOM 2020 N N . GLU A 1 244 ? -30.175 7.730 28.574 1.00 54.88 244 GLU A N 1
ATOM 2021 C CA . GLU A 1 244 ? -31.154 7.606 27.485 1.00 54.88 244 GLU A CA 1
ATOM 2022 C C . GLU A 1 244 ? -30.969 6.349 26.614 1.00 54.88 244 GLU A C 1
ATOM 2024 O O . GLU A 1 244 ? -31.908 5.953 25.931 1.00 54.88 244 GLU A O 1
ATOM 2029 N N . ASN A 1 245 ? -29.818 5.673 26.691 1.00 59.34 245 ASN A N 1
ATOM 2030 C CA . ASN A 1 245 ? -29.501 4.491 25.882 1.00 59.34 245 ASN A CA 1
ATOM 2031 C C . ASN A 1 245 ? -29.631 3.167 26.662 1.00 59.34 245 ASN A C 1
ATOM 2033 O O . ASN A 1 245 ? -28.909 2.209 26.386 1.00 59.34 245 ASN A O 1
ATOM 2037 N N . VAL A 1 246 ? -30.505 3.110 27.675 1.00 62.44 246 VAL A N 1
ATOM 2038 C CA . VAL A 1 246 ? -30.770 1.865 28.418 1.00 62.44 246 VAL A CA 1
ATOM 2039 C C . VAL A 1 246 ? -31.468 0.872 27.495 1.00 62.44 246 VAL A C 1
ATOM 2041 O O . VAL A 1 246 ? -32.603 1.094 27.068 1.00 62.44 246 VAL A O 1
ATOM 2044 N N . ASN A 1 247 ? -30.810 -0.255 27.243 1.00 65.75 247 ASN A N 1
ATOM 2045 C CA . ASN A 1 247 ? -31.366 -1.324 26.429 1.00 65.75 247 ASN A CA 1
ATOM 2046 C C . ASN A 1 247 ? -32.251 -2.227 27.293 1.00 65.75 247 ASN A C 1
ATOM 2048 O O . ASN A 1 247 ? -31.828 -2.719 28.344 1.00 65.75 247 ASN A O 1
ATOM 2052 N N . LYS A 1 248 ? -33.487 -2.452 26.843 1.00 62.41 248 LYS A N 1
ATOM 2053 C CA . LYS A 1 248 ? -34.335 -3.514 27.390 1.00 62.41 248 LYS A CA 1
ATOM 2054 C C . LYS A 1 248 ? -33.920 -4.828 26.753 1.00 62.41 248 LYS A C 1
ATOM 2056 O O . LYS A 1 248 ? -33.819 -4.904 25.531 1.00 62.41 248 LYS A O 1
ATOM 2061 N N . VAL A 1 249 ? -33.664 -5.832 27.578 1.00 67.00 249 VAL A N 1
ATOM 2062 C CA . VAL A 1 249 ? -33.246 -7.155 27.113 1.00 67.00 249 VAL A CA 1
ATOM 2063 C C . VAL A 1 249 ? -34.085 -8.229 27.796 1.00 67.00 249 VAL A C 1
ATOM 2065 O O . VAL A 1 249 ? -34.376 -8.131 28.991 1.00 67.00 249 VAL A O 1
ATOM 2068 N N . ALA A 1 250 ? -34.494 -9.240 27.027 1.00 56.91 250 ALA A N 1
ATOM 2069 C CA . ALA A 1 250 ? -35.275 -10.367 27.536 1.00 56.91 250 ALA A CA 1
ATOM 2070 C C . ALA A 1 250 ? -34.446 -11.227 28.506 1.00 56.91 250 ALA A C 1
ATOM 2072 O O . ALA A 1 250 ? -34.925 -11.628 29.565 1.00 56.91 250 ALA A O 1
ATOM 2073 N N . GLU A 1 251 ? -33.169 -11.434 28.177 1.00 64.81 251 GLU A N 1
ATOM 2074 C CA . GLU A 1 251 ? -32.193 -12.141 29.002 1.00 64.81 251 GLU A CA 1
ATOM 2075 C C . GLU A 1 251 ? -30.887 -11.343 29.080 1.00 64.81 251 GLU A C 1
ATOM 2077 O O . GLU A 1 251 ? -30.536 -10.601 28.162 1.00 64.81 251 GLU A O 1
ATOM 2082 N N . ILE A 1 252 ? -30.184 -11.466 30.207 1.00 62.56 252 ILE A N 1
ATOM 2083 C CA . ILE A 1 252 ? -28.890 -10.818 30.427 1.00 62.56 252 ILE A CA 1
ATOM 2084 C C . ILE A 1 252 ? -27.800 -11.842 30.111 1.00 62.56 252 ILE A C 1
ATOM 2086 O O . ILE A 1 252 ? -27.648 -12.829 30.830 1.00 62.56 252 ILE A O 1
ATOM 2090 N N . GLU A 1 253 ? -27.030 -11.605 29.053 1.00 53.56 253 GLU A N 1
ATOM 2091 C CA . GLU A 1 253 ? -25.904 -12.459 28.670 1.00 53.56 253 GLU A CA 1
ATOM 2092 C C . GLU A 1 253 ? -24.590 -11.931 29.275 1.00 53.56 253 GLU A C 1
ATOM 2094 O O . GLU A 1 253 ? -24.219 -10.774 29.075 1.00 53.56 253 GLU A O 1
ATOM 2099 N N . GLY A 1 254 ? -23.857 -12.773 30.014 1.00 57.75 254 GLY A N 1
ATOM 2100 C CA . GLY A 1 254 ? -22.539 -12.429 30.562 1.00 57.75 254 GLY A CA 1
ATOM 2101 C C . GLY A 1 254 ? -22.167 -13.196 31.833 1.00 57.75 254 GLY A C 1
ATOM 2102 O O . GLY A 1 254 ? -23.016 -13.784 32.499 1.00 57.75 254 GLY A O 1
ATOM 2103 N N . PHE A 1 255 ? -20.879 -13.183 32.191 1.00 47.56 255 PHE A N 1
ATOM 2104 C CA . PHE A 1 255 ? -20.421 -13.714 33.477 1.00 47.56 255 PHE A CA 1
ATOM 2105 C C . PHE A 1 255 ? -20.654 -12.676 34.578 1.00 47.56 255 PHE A C 1
ATOM 2107 O O . PHE A 1 255 ? -20.059 -11.596 34.580 1.00 47.56 255 PHE A O 1
ATOM 2114 N N . TYR A 1 256 ? -21.529 -13.017 35.521 1.00 48.22 256 TYR A N 1
ATOM 2115 C CA . TYR A 1 256 ? -21.795 -12.213 36.706 1.00 48.22 256 TYR A CA 1
ATOM 2116 C C . TYR A 1 256 ? -20.578 -12.243 37.648 1.00 48.22 256 TYR A C 1
ATOM 2118 O O . TYR A 1 256 ? -20.272 -13.279 38.231 1.00 48.22 256 TYR A O 1
ATOM 2126 N N . ASP A 1 257 ? -19.888 -11.109 37.821 1.00 46.28 257 ASP A N 1
ATOM 2127 C CA . ASP A 1 257 ? -18.676 -10.991 38.665 1.00 46.28 257 ASP A CA 1
ATOM 2128 C C . ASP A 1 257 ? -19.006 -10.931 40.177 1.00 46.28 257 ASP A C 1
ATOM 2130 O O . ASP A 1 257 ? -18.179 -10.540 40.997 1.00 46.28 257 ASP A O 1
ATOM 2134 N N . GLY A 1 258 ? -20.247 -11.236 40.581 1.00 45.81 258 GLY A N 1
ATOM 2135 C CA . GLY A 1 258 ? -20.661 -11.313 41.989 1.00 45.81 258 GLY A CA 1
ATOM 2136 C C . GLY A 1 258 ? -20.723 -9.982 42.753 1.00 45.81 258 GLY A C 1
ATOM 2137 O O . GLY A 1 258 ? -21.240 -9.950 43.869 1.00 45.81 258 GLY A O 1
ATOM 2138 N N . ARG A 1 259 ? -20.219 -8.874 42.194 1.00 45.66 259 ARG A N 1
ATOM 2139 C CA . ARG A 1 259 ? -20.195 -7.567 42.868 1.00 45.66 259 ARG A CA 1
ATOM 2140 C C . ARG A 1 259 ? -21.547 -6.865 42.763 1.00 45.66 259 ARG A C 1
ATOM 2142 O O . ARG A 1 259 ? -21.923 -6.372 41.703 1.00 45.66 259 ARG A O 1
ATOM 2149 N N . ILE A 1 260 ? -22.226 -6.783 43.903 1.00 48.06 260 ILE A N 1
ATOM 2150 C CA . ILE A 1 260 ? -23.407 -5.949 44.126 1.00 48.06 260 ILE A CA 1
ATOM 2151 C C . ILE A 1 260 ? -22.931 -4.505 44.325 1.00 48.06 260 ILE A C 1
ATOM 2153 O O . ILE A 1 260 ? -22.208 -4.227 45.282 1.00 48.06 260 ILE A O 1
ATOM 2157 N N . ILE A 1 261 ? -23.323 -3.584 43.443 1.00 50.31 261 ILE A N 1
ATOM 2158 C CA . ILE A 1 261 ? -23.107 -2.149 43.672 1.00 50.31 261 ILE A CA 1
ATOM 2159 C C . ILE A 1 261 ? -24.317 -1.627 44.453 1.00 50.31 261 ILE A C 1
ATOM 2161 O O . ILE A 1 261 ? -25.309 -1.223 43.853 1.00 50.31 261 ILE A O 1
ATOM 2165 N N . GLY A 1 262 ? -24.253 -1.665 45.786 1.00 40.78 262 GLY A N 1
ATOM 2166 C CA . GLY A 1 262 ? -25.091 -0.806 46.632 1.00 40.78 262 GLY A CA 1
ATOM 2167 C C . GLY A 1 262 ? -24.523 0.614 46.599 1.00 40.78 262 GLY A C 1
ATOM 2168 O O . GLY A 1 262 ? -23.304 0.737 46.529 1.00 40.78 262 GLY A O 1
ATOM 2169 N N . LYS A 1 263 ? -25.392 1.643 46.566 1.00 40.09 263 LYS A N 1
ATOM 2170 C CA . LYS A 1 263 ? -25.088 3.095 46.447 1.00 40.09 263 LYS A CA 1
ATOM 2171 C C . LYS A 1 263 ? -23.652 3.411 45.981 1.00 40.09 263 LYS A C 1
ATOM 2173 O O . LYS A 1 263 ? -22.743 3.364 46.805 1.00 40.09 263 LYS A O 1
ATOM 2178 N N . PRO A 1 264 ? -23.428 3.751 44.699 1.00 40.59 264 PRO A N 1
ATOM 2179 C CA . PRO A 1 264 ? -22.081 3.928 44.176 1.00 40.59 264 PRO A CA 1
ATOM 2180 C C . PRO A 1 264 ? -21.394 5.136 44.827 1.00 40.59 264 PRO A C 1
ATOM 2182 O O . PRO A 1 264 ? -21.497 6.255 44.336 1.00 40.59 264 PRO A O 1
ATOM 2185 N N . ASP A 1 265 ? -20.671 4.919 45.922 1.00 41.59 265 ASP A N 1
ATOM 2186 C CA . ASP A 1 265 ? -19.730 5.894 46.469 1.00 41.59 265 ASP A CA 1
ATOM 2187 C C . ASP A 1 265 ? -18.398 5.719 45.731 1.00 41.59 265 ASP A C 1
ATOM 2189 O O . ASP A 1 265 ? -17.409 5.201 46.249 1.00 41.59 265 ASP A O 1
ATOM 2193 N N . PHE A 1 266 ? -18.393 6.049 44.436 1.00 43.03 266 PHE A N 1
ATOM 2194 C CA . PHE A 1 266 ? -17.167 6.021 43.649 1.00 43.03 266 PHE A CA 1
ATOM 2195 C C . PHE A 1 266 ? -16.295 7.208 44.053 1.00 43.03 266 PHE A C 1
ATOM 2197 O O . PHE A 1 266 ? -16.360 8.283 43.451 1.00 43.03 266 PHE A O 1
ATOM 2204 N N . LYS A 1 267 ? -15.381 7.007 45.005 1.00 46.94 267 LYS A N 1
ATOM 2205 C CA . LYS A 1 267 ? -14.194 7.861 45.043 1.00 46.94 267 LYS A CA 1
ATOM 2206 C C . LYS A 1 267 ? -13.403 7.576 43.769 1.00 46.94 267 LYS A C 1
ATOM 2208 O O . LYS A 1 267 ? -12.881 6.479 43.586 1.00 46.94 267 LYS A O 1
ATOM 2213 N N . ILE A 1 268 ? -13.312 8.565 42.878 1.00 45.28 268 ILE A N 1
ATOM 2214 C CA . ILE A 1 268 ? -12.586 8.507 41.589 1.00 45.28 268 ILE A CA 1
ATOM 2215 C C . ILE A 1 268 ? -11.185 7.872 41.735 1.00 45.28 268 ILE A C 1
ATOM 2217 O O . ILE A 1 268 ? -10.706 7.184 40.831 1.00 45.28 268 ILE A O 1
ATOM 2221 N N . SER A 1 269 ? -10.551 8.038 42.899 1.00 43.22 269 SER A N 1
ATOM 2222 C CA . SER A 1 269 ? -9.273 7.423 43.262 1.00 43.22 269 SER A CA 1
ATOM 2223 C C . SER A 1 269 ? -9.274 5.888 43.244 1.00 43.22 269 SER A C 1
ATOM 2225 O O . SER A 1 269 ? -8.282 5.290 42.831 1.00 43.22 269 SER A O 1
ATOM 2227 N N . GLU A 1 270 ? -10.354 5.220 43.647 1.00 44.44 270 GLU A N 1
ATOM 2228 C CA . GLU A 1 270 ? -10.409 3.752 43.734 1.00 44.44 270 GLU A CA 1
ATOM 2229 C C . GLU A 1 270 ? -10.552 3.101 42.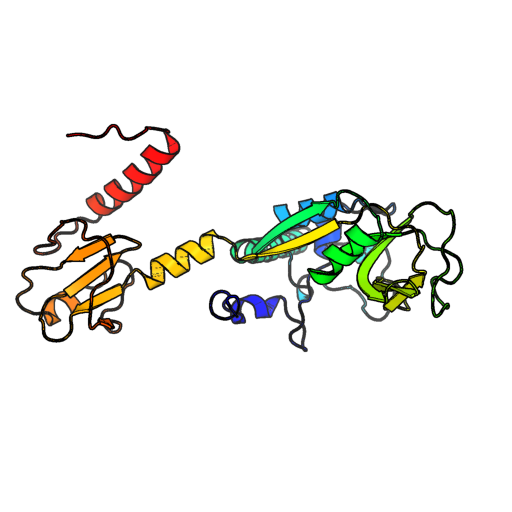352 1.00 44.44 270 GLU A C 1
ATOM 2231 O O . GLU A 1 270 ? -9.907 2.089 42.063 1.00 44.44 270 GLU A O 1
ATOM 2236 N N . LEU A 1 271 ? -11.296 3.743 41.446 1.00 44.78 271 LEU A N 1
ATOM 2237 C CA . LEU A 1 271 ? -11.440 3.289 40.061 1.00 44.78 271 LEU A CA 1
ATOM 2238 C C . LEU A 1 271 ? -10.122 3.433 39.280 1.00 44.78 271 LEU A C 1
ATOM 2240 O O . LEU A 1 271 ? -9.729 2.531 38.537 1.00 44.78 271 LEU A O 1
ATOM 2244 N N . LEU A 1 272 ? -9.402 4.541 39.494 1.00 42.66 272 LEU A N 1
ATOM 2245 C CA . LEU A 1 272 ? -8.067 4.750 38.929 1.00 42.66 272 LEU A CA 1
ATOM 2246 C C . LEU A 1 272 ? -7.065 3.730 39.482 1.00 42.66 272 LEU A C 1
ATOM 2248 O O . LEU A 1 272 ? -6.297 3.160 38.709 1.00 42.66 272 LEU A O 1
ATOM 2252 N N . THR A 1 273 ? -7.116 3.426 40.781 1.00 45.47 273 THR A N 1
ATOM 2253 C CA . THR A 1 273 ? -6.223 2.439 41.413 1.00 45.47 273 THR A CA 1
ATOM 2254 C C . THR A 1 273 ? -6.417 1.037 40.825 1.00 45.47 273 THR A C 1
ATOM 2256 O O . THR A 1 273 ? -5.436 0.353 40.541 1.00 45.47 273 THR A O 1
ATOM 2259 N N . MET A 1 274 ? -7.657 0.626 40.531 1.00 43.91 274 MET A N 1
ATOM 2260 C CA . MET A 1 274 ? -7.929 -0.658 39.868 1.00 43.91 274 MET A CA 1
ATOM 2261 C C . MET A 1 274 ? -7.425 -0.709 38.415 1.00 43.91 274 MET A C 1
ATOM 2263 O O . MET A 1 274 ? -6.940 -1.749 37.964 1.00 43.91 274 MET A O 1
ATOM 2267 N N . ILE A 1 275 ? -7.506 0.403 37.678 1.00 44.84 275 ILE A N 1
ATOM 2268 C CA . ILE A 1 275 ? -7.009 0.495 36.295 1.00 44.84 275 ILE A CA 1
ATOM 2269 C C . ILE A 1 275 ? -5.471 0.497 36.274 1.00 44.84 275 ILE A C 1
ATOM 2271 O O . ILE A 1 275 ? -4.865 -0.237 35.488 1.00 44.84 275 ILE A O 1
ATOM 2275 N N . PHE A 1 276 ? -4.829 1.251 37.172 1.00 44.47 276 PHE A N 1
ATOM 2276 C CA . PHE A 1 276 ? -3.370 1.297 37.291 1.00 44.47 276 PHE A CA 1
ATOM 2277 C C . PHE A 1 276 ? -2.778 -0.020 37.798 1.00 44.47 276 PHE A C 1
ATOM 2279 O O . PHE A 1 276 ? -1.785 -0.475 37.233 1.00 44.47 276 PHE A O 1
ATOM 2286 N N . ALA A 1 277 ? -3.409 -0.695 38.765 1.00 44.00 277 ALA A N 1
ATOM 2287 C CA . ALA A 1 277 ? -2.967 -2.012 39.233 1.00 44.00 277 ALA A CA 1
ATOM 2288 C C . ALA A 1 277 ? -2.989 -3.064 38.107 1.00 44.00 277 ALA A C 1
ATOM 2290 O O . ALA A 1 277 ? -2.076 -3.884 37.998 1.00 44.00 277 ALA A O 1
ATOM 2291 N N . LYS A 1 278 ? -3.976 -2.991 37.202 1.00 41.72 278 LYS A N 1
ATOM 2292 C CA . LYS A 1 278 ? -4.103 -3.910 36.060 1.00 41.72 278 LYS A CA 1
ATOM 2293 C C . LYS A 1 278 ? -3.097 -3.618 34.939 1.00 41.72 278 LYS A C 1
ATOM 2295 O O . LYS A 1 278 ? -2.626 -4.547 34.283 1.00 41.72 278 LYS A O 1
ATOM 2300 N N . MET A 1 279 ? -2.730 -2.351 34.731 1.00 43.16 279 MET A N 1
ATOM 2301 C CA . MET A 1 279 ? -1.642 -1.980 33.813 1.00 43.16 279 MET A CA 1
ATOM 2302 C C . MET A 1 279 ? -0.267 -2.346 34.385 1.00 43.16 279 MET A C 1
ATOM 2304 O O . MET A 1 279 ? 0.564 -2.894 33.663 1.00 43.16 279 MET A O 1
ATOM 2308 N N . ALA A 1 280 ? -0.049 -2.119 35.684 1.00 41.47 280 ALA A N 1
ATOM 2309 C CA . ALA A 1 280 ? 1.202 -2.432 36.367 1.00 41.47 280 ALA A CA 1
ATOM 2310 C C . ALA A 1 280 ? 1.453 -3.947 36.451 1.00 41.47 280 ALA A C 1
ATOM 2312 O O . ALA A 1 280 ? 2.552 -4.394 36.140 1.00 41.47 280 ALA A O 1
ATOM 2313 N N . GLY A 1 281 ? 0.437 -4.762 36.760 1.00 46.88 281 GLY A N 1
ATOM 2314 C CA . GLY A 1 281 ? 0.573 -6.227 36.776 1.00 46.88 281 GLY A CA 1
ATOM 2315 C C . GLY A 1 281 ? 0.946 -6.818 35.411 1.00 46.88 281 GLY A C 1
ATOM 2316 O O . GLY A 1 281 ? 1.743 -7.752 35.330 1.00 46.88 281 GLY A O 1
ATOM 2317 N N . LYS A 1 282 ? 0.447 -6.216 34.321 1.00 42.78 282 LYS A N 1
ATOM 2318 C CA . LYS A 1 282 ? 0.741 -6.644 32.946 1.00 42.78 282 LYS A CA 1
ATOM 2319 C C . LYS A 1 282 ? 2.115 -6.176 32.448 1.00 42.78 282 LYS A C 1
ATOM 2321 O O . LYS A 1 282 ? 2.734 -6.880 31.658 1.00 42.78 282 LYS A O 1
ATOM 2326 N N . LEU A 1 283 ? 2.600 -5.030 32.931 1.00 41.50 283 LEU A N 1
ATOM 2327 C CA . LEU A 1 283 ? 3.964 -4.539 32.690 1.00 41.50 283 LEU A CA 1
ATOM 2328 C C . LEU A 1 283 ? 5.016 -5.277 33.533 1.00 41.50 283 LEU A C 1
ATOM 2330 O O . LEU A 1 283 ? 6.153 -5.408 33.093 1.00 41.50 283 LEU A O 1
ATOM 2334 N N . MET A 1 284 ? 4.644 -5.789 34.711 1.00 41.78 284 MET A N 1
ATOM 2335 C CA . MET A 1 284 ? 5.562 -6.472 35.635 1.00 41.78 284 MET A CA 1
ATOM 2336 C C . MET A 1 284 ? 5.579 -8.005 35.506 1.00 41.78 284 MET A C 1
ATOM 2338 O O . MET A 1 284 ? 6.299 -8.665 36.249 1.00 41.78 284 MET A O 1
ATOM 2342 N N . GLY A 1 285 ? 4.814 -8.596 34.580 1.00 38.53 285 GLY A N 1
ATOM 2343 C CA . GLY A 1 285 ? 4.867 -10.039 34.303 1.00 38.53 285 GLY A CA 1
ATOM 2344 C C . GLY A 1 285 ? 4.462 -10.943 35.477 1.00 38.53 285 GLY A C 1
ATOM 2345 O O . GLY A 1 285 ? 4.843 -12.114 35.512 1.00 38.53 285 GLY A O 1
ATOM 2346 N N . ILE A 1 286 ? 3.698 -10.426 36.443 1.00 43.38 286 ILE A N 1
ATOM 2347 C CA . ILE A 1 286 ? 3.287 -11.190 37.625 1.00 43.38 286 ILE A CA 1
ATOM 2348 C C . ILE A 1 286 ? 2.139 -12.122 37.222 1.00 43.38 286 ILE A C 1
ATOM 2350 O O . ILE A 1 286 ? 1.033 -11.670 36.930 1.00 43.38 286 ILE A O 1
ATOM 2354 N N . LYS A 1 287 ? 2.399 -13.435 37.192 1.00 42.78 287 LYS A N 1
ATOM 2355 C CA . LYS A 1 287 ? 1.348 -14.455 37.074 1.00 42.78 287 LYS A CA 1
ATOM 2356 C C . LYS A 1 287 ? 0.544 -14.487 38.374 1.00 42.78 287 LYS A C 1
ATOM 2358 O O . LYS A 1 287 ? 1.113 -14.753 39.432 1.00 42.78 287 LYS A O 1
ATOM 2363 N N . GLU A 1 288 ? -0.760 -14.232 38.284 1.00 43.06 288 GLU A N 1
ATOM 2364 C CA . GLU A 1 288 ? -1.702 -14.437 39.387 1.00 43.06 288 GLU A CA 1
ATOM 2365 C C . GLU A 1 288 ? -1.604 -15.896 39.858 1.00 43.06 288 GLU A C 1
ATOM 2367 O O . GLU A 1 288 ? -1.859 -16.831 39.098 1.00 43.06 288 GLU A O 1
ATOM 2372 N N . ARG A 1 289 ? -1.169 -16.099 41.107 1.00 39.03 289 ARG A N 1
ATOM 2373 C CA . ARG A 1 289 ? -1.376 -17.367 41.809 1.00 39.03 289 ARG A CA 1
ATOM 2374 C C . ARG A 1 289 ? -2.821 -17.386 42.280 1.00 39.03 289 ARG A C 1
ATOM 2376 O O . ARG A 1 289 ? -3.256 -16.447 42.941 1.00 39.03 289 ARG A O 1
ATOM 2383 N N . GLU A 1 290 ? -3.520 -18.462 41.950 1.00 34.06 290 GLU A N 1
ATOM 2384 C CA . GLU A 1 290 ? -4.850 -18.765 42.466 1.00 34.06 290 GLU A CA 1
ATOM 2385 C C . GLU A 1 290 ? -4.826 -18.738 43.999 1.00 34.06 290 GLU A C 1
ATOM 2387 O O . GLU A 1 290 ? -4.103 -19.503 44.643 1.00 34.06 290 GLU A O 1
ATOM 2392 N N . ILE A 1 291 ? -5.598 -17.821 44.577 1.00 33.66 291 ILE A N 1
ATOM 2393 C CA . ILE A 1 291 ? -5.943 -17.837 45.995 1.00 33.66 291 ILE A CA 1
ATOM 2394 C C . ILE A 1 291 ? -7.187 -18.725 46.102 1.00 33.66 291 ILE A C 1
ATOM 2396 O O . ILE A 1 291 ? -8.217 -18.402 45.511 1.00 33.66 291 ILE A O 1
ATOM 2400 N N . LYS A 1 292 ? -7.048 -19.862 46.793 1.00 33.59 292 LYS A N 1
ATOM 2401 C CA . LYS A 1 292 ? -8.174 -20.662 47.298 1.00 33.59 292 LYS A CA 1
ATOM 2402 C C . LYS A 1 292 ? -8.757 -20.017 48.545 1.00 33.59 292 LYS A C 1
ATOM 2404 O O . LYS A 1 292 ? -7.950 -19.474 49.333 1.00 33.59 292 LYS A O 1
#